Protein AF-A0A1N6Q880-F1 (afdb_monomer)

pLDDT: mean 70.4, std 21.59, range [32.0, 96.56]

Structure (mmCIF, N/CA/C/O backbone):
data_AF-A0A1N6Q880-F1
#
_entry.id   AF-A0A1N6Q880-F1
#
loop_
_atom_site.group_PDB
_atom_site.id
_atom_site.type_symbol
_atom_site.label_atom_id
_atom_site.label_alt_id
_atom_site.label_comp_id
_atom_site.label_asym_id
_atom_site.label_entity_id
_atom_site.label_seq_id
_atom_site.pdbx_PDB_ins_code
_atom_site.Cartn_x
_atom_site.Cartn_y
_atom_site.Cartn_z
_atom_site.occupancy
_atom_site.B_iso_or_equiv
_atom_site.auth_seq_id
_atom_site.auth_comp_id
_atom_site.auth_asym_id
_atom_site.auth_atom_id
_atom_site.pdbx_PDB_model_num
ATOM 1 N N . MET A 1 1 ? -20.342 -51.394 4.927 1.00 47.25 1 MET A N 1
ATOM 2 C CA . MET A 1 1 ? -18.877 -51.577 4.981 1.00 47.25 1 MET A CA 1
ATOM 3 C C . MET A 1 1 ? -18.297 -50.395 5.739 1.00 47.25 1 MET A C 1
ATOM 5 O O . MET A 1 1 ? -18.453 -49.271 5.289 1.00 47.25 1 MET A O 1
ATOM 9 N N . ARG A 1 2 ? -17.782 -50.639 6.947 1.00 45.75 2 ARG A N 1
ATOM 10 C CA . ARG A 1 2 ? -17.169 -49.647 7.839 1.00 45.75 2 ARG A CA 1
ATOM 11 C C . ARG A 1 2 ? -15.659 -49.849 7.777 1.00 45.75 2 ARG A C 1
ATOM 13 O O . ARG A 1 2 ? -15.227 -50.972 8.018 1.00 45.75 2 ARG A O 1
ATOM 20 N N . ILE A 1 3 ? -14.891 -48.803 7.486 1.00 55.84 3 ILE A N 1
ATOM 21 C CA . ILE A 1 3 ? -13.441 -48.782 7.711 1.00 55.84 3 ILE A CA 1
ATOM 22 C C . ILE A 1 3 ? -13.110 -47.422 8.329 1.00 55.84 3 ILE A C 1
ATOM 24 O O . ILE A 1 3 ? -13.222 -46.383 7.685 1.00 55.84 3 ILE A O 1
ATOM 28 N N . THR A 1 4 ? -12.811 -47.458 9.621 1.00 54.16 4 THR A N 1
ATOM 29 C CA . THR A 1 4 ? -12.281 -46.375 10.457 1.00 54.16 4 THR A CA 1
ATOM 30 C C . THR A 1 4 ? -10.733 -46.441 10.486 1.00 54.16 4 THR A C 1
ATOM 32 O O . THR A 1 4 ? -10.164 -47.384 9.935 1.00 54.16 4 THR A O 1
ATOM 35 N N . PRO A 1 5 ? -10.041 -45.428 11.049 1.00 58.41 5 PRO A N 1
ATOM 36 C CA . PRO A 1 5 ? -8.851 -44.804 10.465 1.00 58.41 5 PRO A CA 1
ATOM 37 C C . PRO A 1 5 ? -7.514 -45.324 11.008 1.00 58.41 5 PRO A C 1
ATOM 39 O O . PRO A 1 5 ? -7.432 -45.827 12.126 1.00 58.41 5 PRO A O 1
ATOM 42 N N . ILE A 1 6 ? -6.445 -45.090 10.240 1.00 62.16 6 ILE A N 1
ATOM 43 C CA . ILE A 1 6 ? -5.059 -45.203 10.705 1.00 62.16 6 ILE A CA 1
ATOM 44 C C . ILE A 1 6 ? -4.549 -43.803 11.046 1.00 62.16 6 ILE A C 1
ATOM 46 O O . ILE A 1 6 ? -4.439 -42.932 10.186 1.00 62.16 6 ILE A O 1
ATOM 50 N N . ALA A 1 7 ? -4.256 -43.621 12.328 1.00 49.97 7 ALA A N 1
ATOM 51 C CA . ALA A 1 7 ? -3.493 -42.521 12.885 1.00 49.97 7 ALA A CA 1
ATOM 52 C C . ALA A 1 7 ? -1.994 -42.858 12.840 1.00 49.97 7 ALA A C 1
ATOM 54 O O . ALA A 1 7 ? -1.616 -43.955 13.246 1.00 49.97 7 ALA A O 1
ATOM 55 N N . ILE A 1 8 ? -1.149 -41.907 12.427 1.00 59.16 8 ILE A N 1
ATOM 56 C CA . ILE A 1 8 ? 0.276 -41.858 12.795 1.00 59.16 8 ILE A CA 1
ATOM 57 C C . ILE A 1 8 ? 0.637 -40.392 13.105 1.00 59.16 8 ILE A C 1
ATOM 59 O O . ILE A 1 8 ? 0.524 -39.547 12.216 1.00 59.16 8 ILE A O 1
ATOM 63 N N . PRO A 1 9 ? 1.035 -40.076 14.352 1.00 51.38 9 PRO A N 1
ATOM 64 C CA . PRO A 1 9 ? 1.502 -38.759 14.774 1.00 51.38 9 PRO A CA 1
ATOM 65 C C . PRO A 1 9 ? 3.044 -38.661 14.812 1.00 51.38 9 PRO A C 1
ATOM 67 O O . PRO A 1 9 ? 3.743 -39.667 14.737 1.00 51.38 9 PRO A O 1
ATOM 70 N N . VAL A 1 10 ? 3.524 -37.438 15.079 1.00 48.28 10 VAL A N 1
ATOM 71 C CA . VAL A 1 10 ? 4.870 -37.042 15.559 1.00 48.28 10 VAL A CA 1
ATOM 72 C C . VAL A 1 10 ? 5.936 -36.746 14.491 1.00 48.28 10 VAL A C 1
ATOM 74 O O . VAL A 1 10 ? 6.696 -37.618 14.090 1.00 48.28 10 VAL A O 1
ATOM 77 N N . LEU A 1 11 ? 6.099 -35.453 14.176 1.00 49.50 11 LEU A N 1
ATOM 78 C CA . LEU A 1 11 ? 7.420 -34.806 14.182 1.00 49.50 11 LEU A CA 1
ATOM 79 C C . LEU A 1 11 ? 7.270 -33.299 14.458 1.00 49.50 11 LEU A C 1
ATOM 81 O O . LEU A 1 11 ? 7.295 -32.461 13.563 1.00 49.50 11 LEU A O 1
ATOM 85 N N . ALA A 1 12 ? 7.071 -32.969 15.735 1.00 49.28 12 ALA A N 1
ATOM 86 C CA . ALA A 1 12 ? 7.341 -31.643 16.269 1.00 49.28 12 ALA A CA 1
ATOM 87 C C . ALA A 1 12 ? 8.788 -31.638 16.764 1.00 49.28 12 ALA A C 1
ATOM 89 O O . ALA A 1 12 ? 9.126 -32.472 17.599 1.00 49.28 12 ALA A O 1
ATOM 90 N N . LEU A 1 13 ? 9.606 -30.736 16.222 1.00 53.59 13 LEU A N 1
ATOM 91 C CA . LEU A 1 13 ? 10.806 -30.116 16.798 1.00 53.59 13 LEU A CA 1
ATOM 92 C C . LEU A 1 13 ? 11.619 -29.577 15.624 1.00 53.59 13 LEU A C 1
ATOM 94 O O . LEU A 1 13 ? 12.198 -30.363 14.883 1.00 53.59 13 LEU A O 1
ATOM 98 N N . LEU A 1 14 ? 11.640 -28.254 15.457 1.00 48.69 14 LEU A N 1
ATOM 99 C CA . LEU A 1 14 ? 12.860 -27.456 15.315 1.00 48.69 14 LEU A CA 1
ATOM 100 C C . LEU A 1 14 ? 12.493 -25.981 15.067 1.00 48.69 14 LEU A C 1
ATOM 102 O O . LEU A 1 14 ? 11.726 -25.660 14.168 1.00 48.69 14 LEU A O 1
ATOM 106 N N . LEU A 1 15 ? 13.130 -25.121 15.869 1.00 52.84 15 LEU A N 1
ATOM 107 C CA . LEU A 1 15 ? 13.372 -23.685 15.655 1.00 52.84 15 LEU A CA 1
ATOM 108 C C . LEU A 1 15 ? 12.310 -22.701 16.173 1.00 52.84 15 LEU A C 1
ATOM 110 O O . LEU A 1 15 ? 11.792 -21.833 15.481 1.00 52.84 15 LEU A O 1
ATOM 114 N N . SER A 1 16 ? 12.143 -22.779 17.494 1.00 45.72 16 SER A N 1
ATOM 115 C CA . SER A 1 16 ? 12.064 -21.617 18.386 1.00 45.72 16 SER A CA 1
ATOM 116 C C . SER A 1 16 ? 13.164 -20.589 18.055 1.00 45.72 16 SER A C 1
ATOM 118 O O . SER A 1 16 ? 14.333 -20.808 18.375 1.00 45.72 16 SER A O 1
ATOM 120 N N . GLY A 1 17 ? 12.778 -19.457 17.468 1.00 42.03 17 GLY A N 1
ATOM 121 C CA . GLY A 1 17 ? 13.551 -18.217 17.435 1.00 42.03 17 GLY A CA 1
ATOM 122 C C . GLY A 1 17 ? 12.821 -17.136 18.228 1.00 42.03 17 GLY A C 1
ATOM 123 O O . GLY A 1 17 ? 12.108 -16.319 17.654 1.00 42.03 17 GLY A O 1
ATOM 124 N N . CYS A 1 18 ? 12.963 -17.161 19.554 1.00 48.41 18 CYS A N 1
ATOM 125 C CA . CYS A 1 18 ? 12.509 -16.101 20.450 1.00 48.41 18 CYS A CA 1
ATOM 126 C C . CYS A 1 18 ? 13.320 -14.823 20.198 1.00 48.41 18 CYS A C 1
ATOM 128 O O . CYS A 1 18 ? 14.505 -14.780 20.519 1.00 48.41 18 CYS A O 1
ATOM 130 N N . ASN A 1 19 ? 12.683 -13.767 19.694 1.00 50.72 19 ASN A N 1
ATOM 131 C CA . ASN A 1 19 ? 13.196 -12.405 19.830 1.00 50.72 19 ASN A CA 1
ATOM 132 C C . ASN A 1 19 ? 12.442 -11.725 20.978 1.00 50.72 19 ASN A C 1
ATOM 134 O O . ASN A 1 19 ? 11.327 -11.237 20.817 1.00 50.72 19 ASN A O 1
ATOM 138 N N . ALA A 1 20 ? 13.049 -11.753 22.164 1.00 43.78 20 ALA A N 1
ATOM 139 C CA . ALA A 1 20 ? 12.610 -11.002 23.328 1.00 43.78 20 ALA A CA 1
ATOM 140 C C . ALA A 1 20 ? 13.170 -9.574 23.239 1.00 43.78 20 ALA A C 1
ATOM 142 O O . ALA A 1 20 ? 14.225 -9.276 23.790 1.00 43.78 20 ALA A O 1
ATOM 143 N N . ALA A 1 21 ? 12.463 -8.682 22.546 1.00 40.66 21 ALA A N 1
ATOM 144 C CA . ALA A 1 21 ? 12.651 -7.241 22.697 1.00 40.66 21 ALA A CA 1
ATOM 145 C C . ALA A 1 21 ? 11.657 -6.733 23.752 1.00 40.66 21 ALA A C 1
ATOM 147 O O . ALA A 1 21 ? 10.615 -6.153 23.456 1.00 40.66 21 ALA A O 1
ATOM 148 N N . GLN A 1 22 ? 11.975 -7.034 25.010 1.00 41.22 22 GLN A N 1
ATOM 149 C CA . GLN A 1 22 ? 11.300 -6.525 26.196 1.00 41.22 22 GLN A CA 1
ATOM 150 C C . GLN A 1 22 ? 11.743 -5.069 26.423 1.00 41.22 22 GLN A C 1
ATOM 152 O O . GLN A 1 22 ? 12.739 -4.820 27.094 1.00 41.22 22 GLN A O 1
ATOM 157 N N . THR A 1 23 ? 11.017 -4.091 25.881 1.00 41.34 23 THR A N 1
ATOM 158 C CA . THR A 1 23 ? 11.152 -2.683 26.293 1.00 41.34 23 THR A CA 1
ATOM 159 C C . THR A 1 23 ? 9.851 -2.223 26.925 1.00 41.34 23 THR A C 1
ATOM 161 O O . THR A 1 23 ? 8.958 -1.697 26.265 1.00 41.34 23 THR A O 1
ATOM 164 N N . GLN A 1 24 ? 9.745 -2.459 28.228 1.00 38.78 24 GLN A N 1
ATOM 165 C CA . GLN A 1 24 ? 8.711 -1.896 29.080 1.00 38.78 24 GLN A CA 1
ATOM 166 C C . GLN A 1 24 ? 9.295 -0.643 29.750 1.00 38.78 24 GLN A C 1
ATOM 168 O O . GLN A 1 24 ? 10.241 -0.779 30.527 1.00 38.78 24 GLN A O 1
ATOM 173 N N . PRO A 1 25 ? 8.792 0.575 29.485 1.00 44.75 25 PRO A N 1
ATOM 174 C CA . PRO A 1 25 ? 9.098 1.709 30.339 1.00 44.75 25 PRO A CA 1
ATOM 175 C C . PRO A 1 25 ? 8.292 1.569 31.632 1.00 44.75 25 PRO A C 1
ATOM 177 O O . PRO A 1 25 ? 7.067 1.683 31.662 1.00 44.75 25 PRO A O 1
ATOM 180 N N . GLN A 1 26 ? 9.023 1.251 32.694 1.00 41.31 26 GLN A N 1
ATOM 181 C CA . GLN A 1 26 ? 8.563 1.191 34.069 1.00 41.31 26 GLN A CA 1
ATOM 182 C C . GLN A 1 26 ? 8.088 2.576 34.522 1.00 41.31 26 GLN A C 1
ATOM 184 O O . GLN A 1 26 ? 8.857 3.532 34.595 1.00 41.31 26 GLN A O 1
ATOM 189 N N . SER A 1 27 ? 6.800 2.659 34.834 1.00 46.31 27 SER A N 1
ATOM 190 C CA . SER A 1 27 ? 6.180 3.720 35.619 1.00 46.31 27 SER A CA 1
ATOM 191 C C . SER A 1 27 ? 6.827 3.800 37.005 1.00 46.31 27 SER A C 1
ATOM 193 O O . SER A 1 27 ? 6.869 2.804 37.729 1.00 46.31 27 SER A O 1
ATOM 195 N N . GLY A 1 28 ? 7.324 4.985 37.363 1.00 34.94 28 GLY A N 1
ATOM 196 C CA . GLY A 1 28 ? 7.913 5.285 38.665 1.00 34.94 28 GLY A CA 1
ATOM 197 C C . GLY A 1 28 ? 7.385 6.606 39.215 1.00 34.94 28 GLY A C 1
ATOM 198 O O . GLY A 1 28 ? 7.998 7.649 39.019 1.00 34.94 28 GLY A O 1
ATOM 199 N N . GLU A 1 29 ? 6.258 6.541 39.922 1.00 36.41 29 GLU A N 1
ATOM 200 C CA . GLU A 1 29 ? 5.878 7.507 40.953 1.00 36.41 29 GLU A CA 1
ATOM 201 C C . GLU A 1 29 ? 6.156 6.880 42.325 1.00 36.41 29 GLU A C 1
ATOM 203 O O . GLU A 1 29 ? 5.807 5.724 42.561 1.00 36.41 29 GLU A O 1
ATOM 208 N N . GLY A 1 30 ? 6.717 7.675 43.240 1.00 32.00 30 GLY A N 1
ATOM 209 C CA . GLY A 1 30 ? 6.490 7.496 44.676 1.00 32.00 30 GLY A CA 1
ATOM 210 C C . GLY A 1 30 ? 7.688 7.090 45.537 1.00 32.00 30 GLY A C 1
ATOM 211 O O . GLY A 1 30 ? 7.931 5.914 45.758 1.00 32.00 30 GLY A O 1
ATOM 212 N N . SER A 1 31 ? 8.303 8.114 46.140 1.00 36.09 31 SER A N 1
ATOM 213 C CA . SER A 1 31 ? 8.730 8.177 47.552 1.00 36.09 31 SER A CA 1
ATOM 214 C C . SER A 1 31 ? 9.708 7.135 48.115 1.00 36.09 31 SER A C 1
ATOM 216 O O . SER A 1 31 ? 9.324 6.024 48.456 1.00 36.09 31 SER A O 1
ATOM 218 N N . ALA A 1 32 ? 10.922 7.572 48.468 1.00 33.50 32 ALA A N 1
ATOM 219 C CA . ALA A 1 32 ? 11.236 8.112 49.805 1.00 33.50 32 ALA A CA 1
ATOM 220 C C . ALA A 1 32 ? 12.758 8.107 50.074 1.00 33.50 32 ALA A C 1
ATOM 222 O O . ALA A 1 32 ? 13.444 7.109 49.884 1.00 33.50 32 ALA A O 1
ATOM 223 N N . ASN A 1 33 ? 13.247 9.252 50.554 1.00 39.72 33 ASN A N 1
ATOM 224 C CA . ASN A 1 33 ? 14.566 9.507 51.160 1.00 39.72 33 ASN A CA 1
ATOM 225 C C . ASN A 1 33 ? 14.748 8.660 52.458 1.00 39.72 33 ASN A C 1
ATOM 227 O O . ASN A 1 33 ? 13.713 8.241 52.987 1.00 39.72 33 ASN A O 1
ATOM 231 N N . PRO A 1 34 ? 15.956 8.463 53.060 1.00 45.94 34 PRO A N 1
ATOM 232 C CA . PRO A 1 34 ? 16.803 9.578 53.538 1.00 45.94 34 PRO A CA 1
ATOM 233 C C . PRO A 1 34 ? 18.349 9.385 53.629 1.00 45.94 34 PRO A C 1
ATOM 235 O O . PRO A 1 34 ? 18.859 8.271 53.658 1.00 45.94 34 PRO A O 1
ATOM 238 N N . ALA A 1 35 ? 19.023 10.532 53.863 1.00 33.56 35 ALA A N 1
ATOM 239 C CA . ALA A 1 35 ? 20.334 10.769 54.524 1.00 33.56 35 ALA A CA 1
ATOM 240 C C . ALA A 1 35 ? 21.620 10.478 53.699 1.00 33.56 35 ALA A C 1
ATOM 242 O O . ALA A 1 35 ? 21.673 9.489 52.988 1.00 33.56 35 ALA A O 1
ATOM 243 N N . ALA A 1 36 ? 22.711 11.265 53.717 1.00 36.25 36 ALA A N 1
ATOM 244 C CA . ALA A 1 36 ? 23.244 12.251 54.669 1.00 36.25 36 ALA A CA 1
ATOM 245 C C . ALA A 1 36 ? 24.270 13.222 54.002 1.00 36.25 36 ALA A C 1
ATOM 247 O O . ALA A 1 36 ? 24.731 12.948 52.898 1.00 36.25 36 ALA A O 1
ATOM 248 N N . ASP A 1 37 ? 24.652 14.274 54.753 1.00 33.84 37 ASP A N 1
ATOM 249 C CA . ASP A 1 37 ? 25.805 15.206 54.605 1.00 33.84 37 ASP A CA 1
ATOM 250 C C . ASP A 1 37 ? 25.765 16.283 53.492 1.00 33.84 37 ASP A C 1
ATOM 252 O O . ASP A 1 37 ? 25.414 16.006 52.357 1.00 33.84 37 ASP A O 1
ATOM 256 N N . ALA A 1 38 ? 26.140 17.559 53.681 1.00 35.28 38 ALA A N 1
ATOM 257 C CA . ALA A 1 38 ? 26.566 18.358 54.835 1.00 35.28 38 ALA A CA 1
ATOM 258 C C . ALA A 1 38 ? 26.504 19.874 54.480 1.00 35.28 38 ALA A C 1
ATOM 260 O O . ALA A 1 38 ? 26.542 20.252 53.313 1.00 35.28 38 ALA A O 1
ATOM 261 N N . GLN A 1 39 ? 26.516 20.723 55.521 1.00 37.03 39 GLN A N 1
ATOM 262 C CA . GLN A 1 39 ? 27.059 22.101 55.562 1.00 37.03 39 GLN A CA 1
ATOM 263 C C . GLN A 1 39 ? 26.322 23.282 54.881 1.00 37.03 39 GLN A C 1
ATOM 265 O O . GLN A 1 39 ? 26.613 23.663 53.754 1.00 37.03 39 GLN A O 1
ATOM 270 N N . SER A 1 40 ? 25.556 24.048 55.676 1.00 37.34 40 SER A N 1
ATOM 271 C CA . SER A 1 40 ? 25.994 25.336 56.286 1.00 37.34 40 SER A CA 1
ATOM 272 C C . SER A 1 40 ? 24.817 26.286 56.593 1.00 37.34 40 SER A C 1
ATOM 274 O O . SER A 1 40 ? 24.016 26.634 55.735 1.00 37.34 40 SER A O 1
ATOM 276 N N . ARG A 1 41 ? 24.753 26.698 57.865 1.00 42.25 41 ARG A N 1
ATOM 277 C CA . ARG A 1 41 ? 23.915 27.734 58.522 1.00 42.25 41 ARG A CA 1
ATOM 278 C C . ARG A 1 41 ? 24.435 29.166 58.193 1.00 42.25 41 ARG A C 1
ATOM 280 O O . ARG A 1 41 ? 25.511 29.212 57.599 1.00 42.25 41 ARG A O 1
ATOM 287 N N . PRO A 1 42 ? 23.838 30.311 58.647 1.00 54.44 42 PRO A N 1
ATOM 288 C CA . PRO A 1 42 ? 22.892 30.471 59.776 1.00 54.44 42 PRO A CA 1
ATOM 289 C C . PRO A 1 42 ? 21.722 31.495 59.649 1.00 54.44 42 PRO A C 1
ATOM 291 O O . PRO A 1 42 ? 21.753 32.399 58.828 1.00 54.44 42 PRO A O 1
ATOM 294 N N . SER A 1 43 ? 20.797 31.372 60.624 1.00 41.50 43 SER A N 1
ATOM 295 C CA . SER A 1 43 ? 19.985 32.404 61.330 1.00 41.50 43 SER A CA 1
ATOM 296 C C . SER A 1 43 ? 18.957 33.228 60.527 1.00 41.50 43 SER A C 1
ATOM 298 O O . SER A 1 43 ? 19.244 33.683 59.437 1.00 41.50 43 SER A O 1
ATOM 300 N N . SER A 1 44 ? 17.733 33.490 60.998 1.00 42.34 44 SER A N 1
ATOM 301 C CA . SER A 1 44 ? 17.316 33.885 62.354 1.00 42.34 44 SER A CA 1
ATOM 302 C C . SER A 1 44 ? 15.851 33.531 62.671 1.00 42.34 44 SER A C 1
ATOM 304 O O . SER A 1 44 ? 15.015 33.342 61.794 1.00 42.34 44 SER A O 1
ATOM 306 N N . SER A 1 45 ? 15.597 33.434 63.972 1.00 41.94 45 SER A N 1
ATOM 307 C CA . SER A 1 45 ? 14.382 33.054 64.693 1.00 41.94 45 SER A CA 1
ATOM 308 C C . SER A 1 45 ? 13.305 34.147 64.704 1.00 41.94 45 SER A C 1
ATOM 310 O O . SER A 1 45 ? 13.664 35.296 64.922 1.00 41.94 45 SER A O 1
ATOM 312 N N . GLU A 1 46 ? 12.016 33.783 64.652 1.00 36.53 46 GLU A N 1
ATOM 313 C CA . GLU A 1 46 ? 10.995 34.388 65.528 1.00 36.53 46 GLU A CA 1
ATOM 314 C C . GLU A 1 46 ? 9.765 33.465 65.720 1.00 36.53 46 GLU A C 1
ATOM 316 O O . GLU A 1 46 ? 9.184 32.931 64.779 1.00 36.53 46 GLU A O 1
ATOM 321 N N . SER A 1 47 ? 9.463 33.253 66.997 1.00 40.53 47 SER A N 1
ATOM 322 C CA . SER A 1 47 ? 8.335 32.620 67.712 1.00 40.53 47 SER A CA 1
ATOM 323 C C . SER A 1 47 ? 6.998 33.384 67.513 1.00 40.53 47 SER A C 1
ATOM 325 O O . SER A 1 47 ? 7.055 34.553 67.163 1.00 40.53 47 SER A O 1
ATOM 327 N N . SER A 1 48 ? 5.752 32.944 67.762 1.00 44.53 48 SER A N 1
ATOM 328 C CA . SER A 1 48 ? 5.077 31.762 68.349 1.00 44.53 48 SER A CA 1
ATOM 329 C C . SER A 1 48 ? 3.577 31.769 67.868 1.00 44.53 48 SER A C 1
ATOM 331 O O . SER A 1 48 ? 3.366 32.124 66.714 1.00 44.53 48 SER A O 1
ATOM 333 N N . PRO A 1 49 ? 2.525 31.365 68.629 1.00 52.28 49 PRO A N 1
ATOM 334 C CA . PRO A 1 49 ? 1.654 30.218 68.324 1.00 52.28 49 PRO A CA 1
ATOM 335 C C . PRO A 1 49 ? 0.153 30.591 68.140 1.00 52.28 49 PRO A C 1
ATOM 337 O O . PRO A 1 49 ? -0.189 31.765 68.139 1.00 52.28 49 PRO A O 1
ATOM 340 N N . GLU A 1 50 ? -0.725 29.576 68.042 1.00 35.88 50 GLU A N 1
ATOM 341 C CA . GLU A 1 50 ? -2.112 29.515 68.588 1.00 35.88 50 GLU A CA 1
ATOM 342 C C . GLU A 1 50 ? -3.200 28.968 67.626 1.00 35.88 50 GLU A C 1
ATOM 344 O O . GLU A 1 50 ? -3.718 29.637 66.742 1.00 35.88 50 GLU A O 1
ATOM 349 N N . SER A 1 51 ? -3.501 27.680 67.830 1.00 38.91 51 SER A N 1
ATOM 350 C CA . SER A 1 51 ? -4.809 27.027 68.020 1.00 38.91 51 SER A CA 1
ATOM 351 C C . SER A 1 51 ? -6.113 27.494 67.325 1.00 38.91 51 SER A C 1
ATOM 353 O O . SER A 1 51 ? -6.683 28.528 67.648 1.00 38.91 51 SER A O 1
ATOM 355 N N . SER A 1 52 ? -6.715 26.506 66.635 1.00 42.88 52 SER A N 1
ATOM 356 C CA . SER A 1 52 ? -8.135 26.073 66.686 1.00 42.88 52 SER A CA 1
ATOM 357 C C . SER A 1 52 ? -9.152 26.516 65.607 1.00 42.88 52 SER A C 1
ATOM 359 O O . SER A 1 52 ? -9.333 27.691 65.329 1.00 42.88 52 SER A O 1
ATOM 361 N N . GLN A 1 53 ? -9.953 25.507 65.202 1.00 39.72 53 GLN A N 1
ATOM 362 C CA . GLN A 1 53 ? -11.340 25.509 64.668 1.00 39.72 53 GLN A CA 1
ATOM 363 C C . GLN A 1 53 ? -11.570 25.325 63.145 1.00 39.72 53 GLN A C 1
ATOM 365 O O . GLN A 1 53 ? -11.487 26.265 62.373 1.00 39.72 53 GLN A O 1
ATOM 370 N N . ASN A 1 54 ? -11.880 24.066 62.770 1.00 42.75 54 ASN A N 1
ATOM 371 C CA . ASN A 1 54 ? -13.041 23.497 62.025 1.00 42.75 54 ASN A CA 1
ATOM 372 C C . ASN A 1 54 ? -13.812 24.308 60.924 1.00 42.75 54 ASN A C 1
ATOM 374 O O . ASN A 1 54 ? -13.655 25.514 60.807 1.00 42.75 54 ASN A O 1
ATOM 378 N N . PRO A 1 55 ? -14.653 23.679 60.060 1.00 61.19 55 PRO A N 1
ATOM 379 C CA . PRO A 1 55 ? -14.563 23.813 58.606 1.00 61.19 55 PRO A CA 1
ATOM 380 C C . PRO A 1 55 ? -15.765 24.542 57.970 1.00 61.19 55 PRO A C 1
ATOM 382 O O . PRO A 1 55 ? -16.873 24.546 58.501 1.00 61.19 55 PRO A O 1
ATOM 385 N N . ALA A 1 56 ? -15.591 25.072 56.757 1.00 38.44 56 ALA A N 1
ATOM 386 C CA . ALA A 1 56 ? -16.711 25.403 55.873 1.00 38.44 56 ALA A CA 1
ATOM 387 C C . ALA A 1 56 ? -16.314 25.246 54.389 1.00 38.44 56 ALA A C 1
ATOM 389 O O . ALA A 1 56 ? -15.201 25.621 54.016 1.00 38.44 56 ALA A O 1
ATOM 390 N N . PRO A 1 57 ? -17.198 24.702 53.528 1.00 59.94 57 PRO A N 1
ATOM 391 C CA . PRO A 1 57 ? -16.927 24.486 52.114 1.00 59.94 57 PRO A CA 1
ATOM 392 C C . PRO A 1 57 ? -17.351 25.713 51.301 1.00 59.94 57 PRO A C 1
ATOM 394 O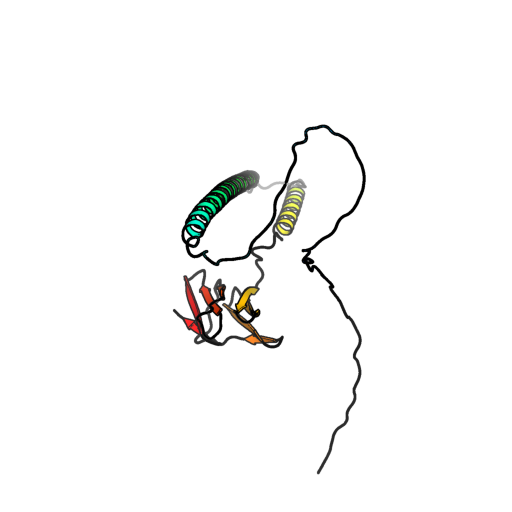 O . PRO A 1 57 ? -18.511 26.117 51.323 1.00 59.94 57 PRO A O 1
ATOM 397 N N . SER A 1 58 ? -16.431 26.313 50.551 1.00 48.25 58 SER A N 1
ATOM 398 C CA . SER A 1 58 ? -16.747 27.338 49.546 1.00 48.25 58 SER A CA 1
ATOM 399 C C . SER A 1 58 ? -15.624 27.405 48.516 1.00 48.25 58 SER A C 1
ATOM 401 O O . SER A 1 58 ? -14.651 28.128 48.683 1.00 48.25 58 SER A O 1
ATOM 403 N N . GLY A 1 59 ? -15.749 26.617 47.449 1.00 43.12 59 GLY A N 1
ATOM 404 C CA . GLY A 1 59 ? -14.774 26.563 46.359 1.00 43.12 59 GLY A CA 1
ATOM 405 C C . GLY A 1 59 ? -15.460 26.362 45.017 1.00 43.12 59 GLY A C 1
ATOM 406 O O . GLY A 1 59 ? -15.254 25.356 44.353 1.00 43.12 59 GLY A O 1
ATOM 407 N N . ARG A 1 60 ? -16.334 27.294 44.632 1.00 50.38 60 ARG A N 1
ATOM 408 C CA . ARG A 1 60 ? -17.006 27.299 43.328 1.00 50.38 60 ARG A CA 1
ATOM 409 C C . ARG A 1 60 ? -16.733 28.642 42.662 1.00 50.38 60 ARG A C 1
ATOM 411 O O . ARG A 1 60 ? -17.621 29.472 42.654 1.00 50.38 60 ARG A O 1
ATOM 418 N N . ASN A 1 61 ? -15.488 28.874 42.223 1.00 49.72 61 ASN A N 1
ATOM 419 C CA . ASN A 1 61 ? -15.093 30.049 41.421 1.00 49.72 61 ASN A CA 1
ATOM 420 C C . ASN A 1 61 ? -13.730 29.916 40.686 1.00 49.72 61 ASN A C 1
ATOM 422 O O . ASN A 1 61 ? -13.151 30.929 40.321 1.00 49.72 61 ASN A O 1
ATOM 426 N N . ASN A 1 62 ? -13.218 28.703 40.411 1.00 50.97 62 ASN A N 1
ATOM 427 C CA . ASN A 1 62 ? -11.904 28.527 39.748 1.00 50.97 62 ASN A CA 1
ATOM 428 C C . ASN A 1 62 ? -11.934 27.916 38.332 1.00 50.97 62 ASN A C 1
ATOM 430 O O . ASN A 1 62 ? -10.879 27.736 37.740 1.00 50.97 62 ASN A O 1
ATOM 434 N N . ALA A 1 63 ? -13.099 27.660 37.727 1.00 53.56 63 ALA A N 1
ATOM 435 C CA . ALA A 1 63 ? -13.151 27.028 36.398 1.00 53.56 63 ALA A CA 1
ATOM 436 C C . ALA A 1 63 ? -12.766 27.962 35.224 1.00 53.56 63 ALA A C 1
ATOM 438 O O . ALA A 1 63 ? -12.463 27.484 34.136 1.00 53.56 63 ALA A O 1
ATOM 439 N N . ASN A 1 64 ? -12.760 29.288 35.423 1.00 52.75 64 ASN A N 1
ATOM 440 C CA . ASN A 1 64 ? -12.471 30.255 34.349 1.00 52.75 64 ASN A CA 1
ATOM 441 C C . ASN A 1 64 ? -10.990 30.675 34.269 1.00 52.75 64 ASN A C 1
ATOM 443 O O . ASN A 1 64 ? -10.538 31.117 33.217 1.00 52.75 64 ASN A O 1
ATOM 447 N N . ALA A 1 65 ? -10.224 30.524 35.355 1.00 53.56 65 ALA A N 1
ATOM 448 C CA . ALA A 1 65 ? -8.790 30.831 35.367 1.00 53.56 65 ALA A CA 1
ATOM 449 C C . ALA A 1 65 ? -7.944 29.692 34.760 1.00 53.56 65 ALA A C 1
ATOM 451 O O . ALA A 1 65 ? -6.923 29.954 34.128 1.00 53.56 65 ALA A O 1
ATOM 452 N N . GLU A 1 66 ? -8.403 28.440 34.877 1.00 53.78 66 GLU A N 1
ATOM 453 C CA . GLU A 1 66 ? -7.753 27.261 34.281 1.00 53.78 66 GLU A CA 1
ATOM 454 C C . GLU A 1 66 ? -7.815 27.261 32.743 1.00 53.78 66 GLU A C 1
ATOM 456 O O . GLU A 1 66 ? -6.835 26.924 32.080 1.00 53.78 66 GLU A O 1
ATOM 461 N N . MET A 1 67 ? -8.927 27.716 32.151 1.00 55.50 67 MET A N 1
ATOM 462 C CA . MET A 1 67 ? -9.086 27.777 30.691 1.00 55.50 67 MET A CA 1
ATOM 463 C C . MET A 1 67 ? -8.214 28.869 30.047 1.00 55.50 67 MET A C 1
ATOM 465 O O . MET A 1 67 ? -7.676 28.660 28.961 1.00 55.50 67 MET A O 1
ATOM 469 N N . ALA A 1 68 ? -8.009 30.004 30.723 1.00 59.47 68 ALA A N 1
ATOM 470 C CA . ALA A 1 68 ? -7.109 31.054 30.242 1.00 59.47 68 ALA A CA 1
ATOM 471 C C . ALA A 1 68 ? -5.632 30.605 30.273 1.00 59.47 68 ALA A C 1
ATOM 473 O O . ALA A 1 68 ? -4.892 30.868 29.328 1.00 59.47 68 ALA A O 1
ATOM 474 N N . GLY A 1 69 ? -5.220 29.848 31.300 1.00 60.91 69 GLY A N 1
ATOM 475 C CA . GLY A 1 69 ? -3.886 29.235 31.359 1.00 60.91 69 GLY A CA 1
ATOM 476 C C . GLY A 1 69 ? -3.666 28.142 30.303 1.00 60.91 69 GLY A C 1
ATOM 477 O O . GLY A 1 69 ? -2.582 28.059 29.723 1.00 60.91 69 GLY A O 1
ATOM 478 N N . ALA A 1 70 ? -4.699 27.349 29.990 1.00 63.09 70 ALA A N 1
ATOM 479 C CA . ALA A 1 70 ? -4.657 26.316 28.948 1.00 63.09 70 ALA A CA 1
ATOM 480 C C . ALA A 1 70 ? -4.507 26.895 27.524 1.00 63.09 70 ALA A C 1
ATOM 482 O O . ALA A 1 70 ? -3.829 26.317 26.677 1.00 63.09 70 ALA A O 1
ATOM 483 N N . ILE A 1 71 ? -5.098 28.064 27.255 1.00 66.06 71 ILE A N 1
ATOM 484 C CA . ILE A 1 71 ? -4.951 28.764 25.966 1.00 66.06 71 ILE A CA 1
ATOM 485 C C . ILE A 1 71 ? -3.556 29.399 25.842 1.00 66.06 71 ILE A C 1
ATOM 487 O O . ILE A 1 71 ? -2.948 29.330 24.773 1.00 66.06 71 ILE A O 1
ATOM 491 N N . GLN A 1 72 ? -3.012 29.952 26.932 1.00 69.25 72 GLN A N 1
ATOM 492 C CA . GLN A 1 72 ? -1.660 30.521 26.951 1.00 69.25 72 GLN A CA 1
ATOM 493 C C . GLN A 1 72 ? -0.584 29.441 26.727 1.00 69.25 72 GLN A C 1
ATOM 495 O O . GLN A 1 72 ? 0.298 29.598 25.887 1.00 69.25 72 GLN A O 1
ATOM 500 N N . THR A 1 73 ? -0.715 28.300 27.409 1.00 70.81 73 THR A N 1
ATOM 501 C CA . THR A 1 73 ? 0.170 27.132 27.233 1.00 70.81 73 THR A CA 1
ATOM 502 C C . THR A 1 73 ? 0.030 26.484 25.853 1.00 70.81 73 THR A C 1
ATOM 504 O O . THR A 1 73 ? 1.025 26.042 25.278 1.00 70.81 73 THR A O 1
ATOM 507 N N . GLY A 1 74 ? -1.172 26.491 25.268 1.00 66.06 74 GLY A N 1
ATOM 508 C CA . GLY A 1 74 ? -1.393 26.079 23.880 1.00 66.06 74 GLY A CA 1
ATOM 509 C C . GLY A 1 74 ? -0.696 26.985 22.857 1.00 66.06 74 GLY A C 1
ATOM 510 O O . GLY A 1 74 ? -0.169 26.489 21.861 1.00 66.06 74 GLY A O 1
ATOM 511 N N . PHE A 1 75 ? -0.633 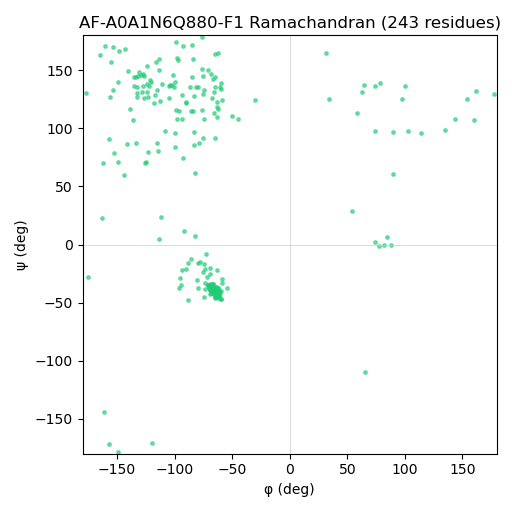28.297 23.104 1.00 72.19 75 PHE A N 1
ATOM 512 C CA . PHE A 1 75 ? 0.074 29.246 22.238 1.00 72.19 75 PHE A CA 1
ATOM 513 C C . PHE A 1 75 ? 1.596 29.057 22.292 1.00 72.19 75 PHE A C 1
ATOM 515 O O . PHE A 1 75 ? 2.240 29.009 21.243 1.00 72.19 75 PHE A O 1
ATOM 522 N N . ASP A 1 76 ? 2.163 28.847 23.482 1.00 73.06 76 ASP A N 1
ATOM 523 C CA . ASP A 1 76 ? 3.591 28.539 23.634 1.00 73.06 76 ASP A CA 1
ATOM 524 C C . ASP A 1 76 ? 3.958 27.200 22.970 1.00 73.06 76 ASP A C 1
ATOM 526 O O . ASP A 1 76 ? 4.997 27.079 22.315 1.00 73.06 76 ASP A O 1
ATOM 530 N N . GLN A 1 77 ? 3.066 26.204 23.038 1.00 72.25 77 GLN A N 1
ATOM 531 C CA . GLN A 1 77 ? 3.260 24.916 22.369 1.00 72.25 77 GLN A CA 1
ATOM 532 C C . GLN A 1 77 ? 3.158 25.021 20.838 1.00 72.25 77 GLN A C 1
ATOM 534 O O . GLN A 1 77 ? 3.906 24.352 20.119 1.00 72.25 77 GLN A O 1
ATOM 539 N N . LEU A 1 78 ? 2.263 25.865 20.318 1.00 69.88 78 LEU A N 1
ATOM 540 C CA . LEU A 1 78 ? 2.170 26.154 18.885 1.00 69.88 78 LEU A CA 1
ATOM 541 C C . LEU A 1 78 ? 3.381 26.947 18.386 1.00 69.88 78 LEU A C 1
ATOM 543 O O . LEU A 1 78 ? 3.902 26.635 17.318 1.00 69.88 78 LEU A O 1
ATOM 547 N N . SER A 1 79 ? 3.871 27.901 19.176 1.00 69.50 79 SER A N 1
ATOM 548 C CA . SER A 1 79 ? 5.091 28.660 18.888 1.00 69.50 79 SER A CA 1
ATOM 549 C C . SER A 1 79 ? 6.310 27.734 18.782 1.00 69.50 79 SER A C 1
ATOM 551 O O . SER A 1 79 ? 7.020 27.756 17.776 1.00 69.50 79 SER A O 1
ATOM 553 N N . GLY A 1 80 ? 6.477 26.806 19.735 1.00 72.50 80 GLY A N 1
ATOM 554 C CA . GLY A 1 80 ? 7.549 25.803 19.693 1.00 72.50 80 GLY A CA 1
ATOM 555 C C . GLY A 1 80 ? 7.463 24.852 18.490 1.00 72.50 80 GLY A C 1
ATOM 556 O O . GLY A 1 80 ? 8.482 24.518 17.883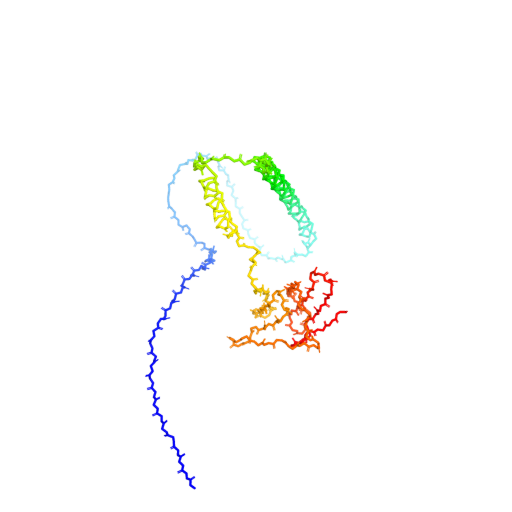 1.00 72.50 80 GLY A O 1
ATOM 557 N N . ARG A 1 81 ? 6.250 24.453 18.081 1.00 78.00 81 ARG A N 1
ATOM 558 C CA . ARG A 1 81 ? 6.041 23.642 16.866 1.00 78.00 81 ARG A CA 1
ATOM 559 C C . ARG A 1 81 ? 6.331 24.420 15.585 1.00 78.00 81 ARG A C 1
ATOM 561 O O . ARG A 1 81 ? 6.817 23.833 14.623 1.00 78.00 81 ARG A O 1
ATOM 568 N N . LEU A 1 82 ? 6.056 25.721 15.562 1.00 73.75 82 LEU A N 1
ATOM 569 C CA . LEU A 1 82 ? 6.294 26.566 14.396 1.00 73.75 82 LEU A CA 1
ATOM 570 C C . LEU A 1 82 ? 7.796 26.778 14.162 1.00 73.75 82 LEU A C 1
ATOM 572 O O . LEU A 1 82 ? 8.242 26.705 13.020 1.00 73.75 82 LEU A O 1
ATOM 576 N N . THR A 1 83 ? 8.590 26.917 15.227 1.00 82.81 83 THR A N 1
ATOM 577 C CA . THR A 1 83 ? 10.060 26.913 15.133 1.00 82.81 83 THR A CA 1
ATOM 578 C C . THR A 1 83 ? 10.599 25.569 14.637 1.00 82.81 83 THR A C 1
ATOM 580 O O . THR A 1 83 ? 11.475 25.542 13.778 1.00 82.81 83 THR A O 1
ATOM 583 N N . LEU A 1 84 ? 10.039 24.448 15.101 1.00 83.62 84 LEU A N 1
ATOM 584 C CA . LEU A 1 84 ? 10.454 23.118 14.641 1.00 83.62 84 LEU A CA 1
ATOM 585 C C . LEU A 1 84 ? 10.125 22.892 13.157 1.00 83.62 84 LEU A C 1
ATOM 587 O O . LEU A 1 84 ? 10.944 22.354 12.417 1.00 83.62 84 LEU A O 1
ATOM 591 N N . LEU A 1 85 ? 8.964 23.361 12.693 1.00 80.88 85 LEU A N 1
ATOM 592 C CA . LEU A 1 85 ? 8.620 23.326 11.271 1.00 80.88 85 LEU A CA 1
ATOM 593 C C . LEU A 1 85 ? 9.528 24.231 10.432 1.00 80.88 85 LEU A C 1
ATOM 595 O O . LEU A 1 85 ? 9.904 23.853 9.325 1.00 80.88 85 LEU A O 1
ATOM 599 N N . GLN A 1 86 ? 9.907 25.405 10.942 1.00 80.31 86 GLN A N 1
ATOM 600 C CA . GLN A 1 86 ? 10.868 26.277 10.263 1.00 80.31 86 GLN A CA 1
ATOM 601 C C . GLN A 1 86 ? 12.234 25.598 10.110 1.00 80.31 86 GLN A C 1
ATOM 603 O O . GLN A 1 86 ? 12.811 25.645 9.022 1.00 80.31 86 GLN A O 1
ATOM 608 N N . GLU A 1 87 ? 12.702 24.899 11.145 1.00 86.38 87 GLU A N 1
ATOM 609 C CA . GLU A 1 87 ? 13.939 24.115 11.088 1.00 86.38 87 GLU A CA 1
ATOM 610 C C . GLU A 1 87 ? 13.829 22.959 10.082 1.00 86.38 87 GLU A C 1
ATOM 612 O O . GLU A 1 87 ? 14.695 22.775 9.227 1.00 86.38 87 GLU A O 1
ATOM 617 N N . GLN A 1 88 ? 12.709 22.234 10.087 1.00 79.31 88 GLN A N 1
ATOM 618 C CA . GLN A 1 88 ? 12.477 21.137 9.147 1.00 79.31 88 GLN A CA 1
ATOM 619 C C . GLN A 1 88 ? 12.444 21.620 7.686 1.00 79.31 88 GLN A C 1
ATOM 621 O O . GLN A 1 88 ? 12.968 20.955 6.791 1.00 79.31 88 GLN A O 1
ATOM 626 N N . VAL A 1 89 ? 11.873 22.797 7.418 1.00 87.06 89 VAL A N 1
ATOM 627 C CA . VAL A 1 89 ? 11.867 23.391 6.071 1.00 87.06 89 VAL A CA 1
ATOM 628 C C . VAL A 1 89 ? 13.274 23.803 5.639 1.00 87.06 89 VAL A C 1
ATOM 630 O O . VAL A 1 89 ? 13.631 23.601 4.473 1.00 87.06 89 VAL A O 1
ATOM 633 N N . LEU A 1 90 ? 14.088 24.349 6.548 1.00 81.75 90 LEU A N 1
ATOM 634 C CA . LEU A 1 90 ? 15.494 24.646 6.263 1.00 81.75 90 LEU A CA 1
ATOM 635 C C . LEU A 1 90 ? 16.271 23.368 5.934 1.00 81.75 90 LEU A C 1
ATOM 637 O O . LEU A 1 90 ? 16.987 23.336 4.931 1.00 81.75 90 LEU A O 1
ATOM 641 N N . GLN A 1 91 ? 16.047 22.294 6.691 1.00 87.75 91 GLN A N 1
ATOM 642 C CA . GLN A 1 91 ? 16.666 20.995 6.442 1.00 87.75 91 GLN A CA 1
ATOM 643 C C . GLN A 1 91 ? 16.276 20.421 5.069 1.00 87.75 91 GLN A C 1
ATOM 645 O O . GLN A 1 91 ? 17.141 19.978 4.311 1.00 87.75 91 GLN A O 1
ATOM 650 N N . ILE A 1 92 ? 14.995 20.496 4.690 1.00 85.94 92 ILE A N 1
ATOM 651 C CA . ILE A 1 92 ? 14.516 20.035 3.375 1.00 85.94 92 ILE A CA 1
ATOM 652 C C . ILE A 1 92 ? 15.112 20.875 2.241 1.00 85.94 92 ILE A C 1
ATOM 654 O O . ILE A 1 92 ? 15.485 20.328 1.200 1.00 85.94 92 ILE A O 1
ATOM 658 N N . ARG A 1 93 ? 15.218 22.198 2.414 1.00 85.38 93 ARG A N 1
ATOM 659 C CA . ARG A 1 93 ? 15.837 23.078 1.411 1.00 85.38 93 ARG A CA 1
ATOM 660 C C . ARG A 1 93 ? 17.318 22.770 1.230 1.00 85.38 93 ARG A C 1
ATOM 662 O O . ARG A 1 93 ? 17.759 22.664 0.089 1.00 85.38 93 ARG A O 1
ATOM 669 N N . SER A 1 94 ? 18.048 22.578 2.327 1.00 90.00 94 SER A N 1
ATOM 670 C CA . SER A 1 94 ? 19.458 22.181 2.297 1.00 90.00 94 SER A CA 1
ATOM 671 C C . SER A 1 94 ? 19.641 20.837 1.583 1.00 90.00 94 SER A C 1
ATOM 673 O O . SER A 1 94 ? 20.448 20.739 0.660 1.00 90.00 94 SER A O 1
ATOM 675 N N . SER A 1 95 ? 18.813 19.840 1.909 1.00 82.94 95 SER A N 1
ATOM 676 C CA . SER A 1 95 ? 18.838 18.527 1.252 1.00 82.94 95 SER A CA 1
ATOM 677 C C . SER A 1 95 ? 18.525 18.611 -0.249 1.00 82.94 95 SER A C 1
ATOM 679 O O . SER A 1 95 ? 19.222 18.008 -1.063 1.00 82.94 95 SER A O 1
ATOM 681 N N . ASN A 1 96 ? 17.538 19.422 -0.649 1.00 85.06 96 ASN A N 1
ATOM 682 C CA . ASN A 1 96 ? 17.220 19.643 -2.063 1.00 85.06 96 ASN A CA 1
ATOM 683 C C . ASN A 1 96 ? 18.351 20.345 -2.819 1.00 85.06 96 ASN A C 1
ATOM 685 O O . ASN A 1 96 ? 18.602 20.033 -3.983 1.00 85.06 96 ASN A O 1
ATOM 689 N N . GLN A 1 97 ? 19.023 21.303 -2.181 1.00 90.69 97 GLN A N 1
ATOM 690 C CA . GLN A 1 97 ? 20.169 21.974 -2.779 1.00 90.69 97 GLN A CA 1
ATOM 691 C C . GLN A 1 97 ? 21.322 20.987 -2.991 1.00 90.69 97 GLN A C 1
ATOM 693 O O . GLN A 1 97 ? 21.841 20.894 -4.101 1.00 90.69 97 GLN A O 1
ATOM 698 N N . GLN A 1 98 ? 21.633 20.170 -1.983 1.00 91.50 98 GLN A N 1
ATOM 699 C CA . GLN A 1 98 ? 22.661 19.136 -2.077 1.00 91.50 98 GLN A CA 1
ATOM 700 C C . GLN A 1 98 ? 22.345 18.103 -3.170 1.00 91.50 98 GLN A C 1
ATOM 702 O O . GLN A 1 98 ? 23.224 17.719 -3.940 1.00 91.50 98 GLN A O 1
ATOM 707 N N . LEU A 1 99 ? 21.083 17.682 -3.293 1.00 90.31 99 LEU A N 1
ATOM 708 C CA . LEU A 1 99 ? 20.657 16.755 -4.342 1.00 90.31 99 LEU A CA 1
ATOM 709 C C . LEU A 1 99 ? 20.808 17.367 -5.743 1.00 90.31 99 LEU A C 1
ATOM 711 O O . LEU A 1 99 ? 21.201 16.680 -6.687 1.00 90.31 99 LEU A O 1
ATOM 715 N N . ARG A 1 100 ? 20.514 18.663 -5.901 1.00 90.06 100 ARG A N 1
ATOM 716 C CA . ARG A 1 100 ? 20.719 19.370 -7.174 1.00 90.06 100 ARG A CA 1
ATOM 717 C C . ARG A 1 100 ? 22.195 19.486 -7.526 1.00 90.06 100 ARG A C 1
ATOM 719 O O . ARG A 1 100 ? 22.541 19.265 -8.681 1.00 90.06 100 ARG A O 1
ATOM 726 N N . GLU A 1 101 ? 23.052 19.771 -6.552 1.00 90.12 101 GLU A N 1
ATOM 727 C CA . GLU A 1 101 ? 24.506 19.806 -6.743 1.00 90.12 101 GLU A CA 1
ATOM 728 C C . GLU A 1 101 ? 25.046 18.430 -7.160 1.00 90.12 101 GLU A C 1
ATOM 730 O O . GLU A 1 101 ? 25.842 18.337 -8.095 1.00 90.12 101 GLU A O 1
ATOM 735 N N . GLN A 1 102 ? 24.549 17.345 -6.555 1.00 88.25 102 GLN A N 1
ATOM 736 C CA . GLN A 1 102 ? 24.893 15.982 -6.974 1.00 88.25 102 GLN A CA 1
ATOM 737 C C . GLN A 1 102 ? 24.438 15.686 -8.407 1.00 88.25 102 GLN A C 1
ATOM 739 O O . GLN A 1 102 ? 25.226 15.178 -9.201 1.00 88.25 102 GLN A O 1
ATOM 744 N N . ASN A 1 103 ? 23.205 16.047 -8.772 1.00 86.25 103 ASN A N 1
ATOM 745 C CA . ASN A 1 103 ? 22.713 15.865 -10.139 1.00 86.25 103 ASN A CA 1
ATOM 746 C C . ASN A 1 103 ? 23.529 16.675 -11.157 1.00 86.25 103 ASN A C 1
ATOM 748 O O . ASN A 1 103 ? 23.883 16.152 -12.209 1.00 86.25 103 ASN A O 1
ATOM 752 N N . GLN A 1 104 ? 23.890 17.923 -10.843 1.00 90.56 104 GLN A N 1
ATOM 753 C CA . GLN A 1 104 ? 24.747 18.740 -11.710 1.00 90.56 104 GLN A CA 1
ATOM 754 C C . GLN A 1 104 ? 26.151 18.147 -11.853 1.00 90.56 104 GLN A C 1
ATOM 756 O O . GLN A 1 104 ? 26.702 18.130 -12.953 1.00 90.56 104 GLN A O 1
ATOM 761 N N . MET A 1 105 ? 26.716 17.609 -10.770 1.00 91.50 105 MET A N 1
ATOM 762 C CA . MET A 1 105 ? 28.002 16.916 -10.813 1.00 91.50 105 MET A CA 1
ATOM 763 C C . MET A 1 105 ? 27.935 15.664 -11.697 1.00 91.50 105 MET A C 1
ATOM 765 O O . MET A 1 105 ? 28.845 15.433 -12.492 1.00 91.50 105 MET A O 1
ATOM 769 N N . LEU A 1 106 ? 26.872 14.864 -11.581 1.00 88.31 106 LEU A N 1
ATOM 770 C CA . LEU A 1 106 ? 26.680 13.671 -12.407 1.00 88.31 106 LEU A CA 1
ATOM 771 C C . LEU A 1 106 ? 26.510 14.027 -13.885 1.00 88.31 106 LEU A C 1
ATOM 773 O O . LEU A 1 106 ? 27.141 13.397 -14.728 1.00 88.31 106 LEU A O 1
ATOM 777 N N . LEU A 1 107 ? 25.731 15.065 -14.197 1.00 90.12 107 LEU A N 1
ATOM 778 C CA . LEU A 1 107 ? 25.570 15.543 -15.571 1.00 90.12 107 LEU A CA 1
ATOM 779 C C . LEU A 1 107 ? 26.895 16.026 -16.169 1.00 90.12 107 LEU A C 1
ATOM 781 O O . LEU A 1 107 ? 27.217 15.658 -17.293 1.00 90.12 107 LEU A O 1
ATOM 785 N N . ASN A 1 108 ? 27.700 16.774 -15.411 1.00 87.19 108 ASN A N 1
ATOM 786 C CA . ASN A 1 108 ? 29.025 17.209 -15.861 1.00 87.19 108 ASN A CA 1
ATOM 787 C C . ASN A 1 108 ? 29.955 16.006 -16.112 1.00 87.19 108 ASN A C 1
ATOM 789 O O . ASN A 1 108 ? 30.626 15.931 -17.138 1.00 87.19 108 ASN A O 1
ATOM 793 N N . ARG A 1 109 ? 29.932 14.999 -15.227 1.00 84.69 109 ARG A N 1
ATOM 794 C CA . ARG A 1 109 ? 30.685 13.751 -15.436 1.00 84.69 109 ARG A CA 1
ATOM 795 C C . ARG A 1 109 ? 30.230 12.997 -16.687 1.00 84.69 109 ARG A C 1
ATOM 797 O O . ARG A 1 109 ? 31.077 12.484 -17.411 1.00 84.69 109 ARG A O 1
ATOM 804 N N . LEU A 1 110 ? 28.927 12.951 -16.959 1.00 85.19 110 LEU A N 1
ATOM 805 C CA . LEU A 1 110 ? 28.388 12.348 -18.180 1.00 85.19 110 LEU A CA 1
ATOM 806 C C . LEU A 1 110 ? 28.782 13.133 -19.438 1.00 85.19 110 LEU A C 1
ATOM 808 O O . LEU A 1 110 ? 29.111 12.514 -20.446 1.00 85.19 110 LEU A O 1
ATOM 812 N N . GLU A 1 111 ? 28.803 14.467 -19.388 1.00 86.56 111 GLU A N 1
ATOM 813 C CA . GLU A 1 111 ? 29.277 15.307 -20.496 1.00 86.56 111 GLU A CA 1
ATOM 814 C C . GLU A 1 111 ? 30.761 15.048 -20.788 1.00 86.56 111 GLU A C 1
ATOM 816 O O . GLU A 1 111 ? 31.139 14.877 -21.947 1.00 86.56 111 GLU A O 1
ATOM 821 N N . LEU A 1 112 ? 31.591 14.940 -19.744 1.00 82.81 112 LEU A N 1
ATOM 822 C CA . LEU A 1 112 ? 33.005 14.593 -19.885 1.00 82.81 112 LEU A CA 1
ATOM 823 C C . LEU A 1 112 ? 33.189 13.207 -20.517 1.00 82.81 112 LEU A C 1
ATOM 825 O O . LEU A 1 112 ? 33.971 13.091 -21.455 1.00 82.81 112 LEU A O 1
ATOM 829 N N . LEU A 1 113 ? 32.435 12.195 -20.069 1.00 80.94 113 LEU A N 1
ATOM 830 C CA . LEU A 1 113 ? 32.476 10.840 -20.639 1.00 80.94 113 LEU A CA 1
ATOM 831 C C . LEU A 1 113 ? 31.991 10.797 -22.096 1.00 80.94 113 LEU A C 1
ATOM 833 O O . LEU A 1 113 ? 32.596 10.127 -22.930 1.00 80.94 113 LEU A O 1
ATOM 837 N N . THR A 1 114 ? 30.933 11.544 -22.417 1.00 78.50 114 THR A N 1
ATOM 838 C CA . THR A 1 114 ? 30.390 11.643 -23.783 1.00 78.50 114 THR A CA 1
ATOM 839 C C . THR A 1 114 ? 31.376 12.341 -24.718 1.00 78.50 114 THR A C 1
ATOM 841 O O . THR A 1 114 ? 31.530 11.951 -25.870 1.00 78.50 114 THR A O 1
ATOM 844 N N . ARG A 1 115 ? 32.093 13.359 -24.226 1.00 69.56 115 ARG A N 1
ATOM 845 C CA . ARG A 1 115 ? 33.085 14.106 -25.009 1.00 69.56 115 ARG A CA 1
ATOM 846 C C . ARG A 1 115 ? 34.393 13.338 -25.216 1.00 69.56 115 ARG A C 1
ATOM 848 O O . ARG A 1 115 ? 35.103 13.619 -26.176 1.00 69.56 115 ARG A O 1
ATOM 855 N N . THR A 1 116 ? 34.712 12.377 -24.349 1.00 61.88 116 THR A N 1
ATOM 856 C CA . THR A 1 116 ? 35.863 11.473 -24.508 1.00 61.88 116 THR A CA 1
ATOM 857 C C . THR A 1 116 ? 35.608 10.284 -25.435 1.00 61.88 116 THR A C 1
ATOM 859 O O . THR A 1 116 ? 36.478 9.427 -25.541 1.00 61.88 116 THR A O 1
ATOM 862 N N . GLN A 1 117 ? 34.466 10.224 -26.127 1.00 48.59 117 GLN A N 1
ATOM 863 C CA . GLN A 1 117 ? 34.228 9.261 -27.201 1.00 48.59 117 GLN A CA 1
ATOM 864 C C . GLN A 1 117 ? 34.443 9.952 -28.562 1.00 48.59 117 GLN A C 1
ATOM 866 O O . GLN A 1 117 ? 33.491 10.478 -29.137 1.00 48.59 117 GLN A O 1
ATOM 871 N N . PRO A 1 118 ? 35.693 10.045 -29.061 1.00 51.03 118 PRO A N 1
ATOM 872 C CA . PRO A 1 118 ? 35.953 10.566 -30.392 1.00 51.03 118 PRO A CA 1
ATOM 873 C C . PRO A 1 118 ? 35.396 9.600 -31.442 1.00 51.03 118 PRO A C 1
ATOM 875 O O . PRO A 1 118 ? 35.716 8.410 -31.455 1.00 51.03 118 PRO A O 1
ATOM 878 N N . GLU A 1 119 ? 34.569 10.135 -32.335 1.00 50.84 119 GLU A N 1
ATOM 879 C CA . GLU A 1 119 ? 34.285 9.531 -33.630 1.00 50.84 119 GLU A CA 1
ATOM 880 C C . GLU A 1 119 ? 35.566 9.527 -34.477 1.00 50.84 119 GLU A C 1
ATOM 882 O O . GLU A 1 119 ? 35.841 10.482 -35.194 1.00 50.84 119 GLU A O 1
ATOM 887 N N . ASP A 1 120 ? 36.344 8.448 -34.402 1.00 43.44 120 ASP A N 1
ATOM 888 C CA . ASP A 1 120 ? 37.350 8.106 -35.412 1.00 43.44 120 ASP A CA 1
ATOM 889 C C . ASP A 1 120 ? 37.048 6.702 -35.949 1.00 43.44 120 ASP A C 1
ATOM 891 O O . ASP A 1 120 ? 37.604 5.680 -35.555 1.00 43.44 120 ASP A O 1
ATOM 895 N N . SER A 1 121 ? 36.077 6.653 -36.859 1.00 50.09 121 SER A N 1
ATOM 896 C CA . SER A 1 121 ? 35.850 5.536 -37.776 1.00 50.09 121 SER A CA 1
ATOM 897 C C . SER A 1 121 ? 35.839 6.072 -39.200 1.00 50.09 121 SER A C 1
ATOM 899 O O . SER A 1 121 ? 34.796 6.133 -39.843 1.00 50.09 121 SER A O 1
ATOM 901 N N . ALA A 1 122 ? 37.013 6.486 -39.683 1.00 49.28 122 ALA A N 1
ATOM 902 C CA . ALA A 1 122 ? 37.278 6.680 -41.107 1.00 49.28 122 ALA A CA 1
ATOM 903 C C . ALA A 1 122 ? 38.789 6.735 -41.414 1.00 49.28 122 ALA A C 1
ATOM 905 O O . ALA A 1 122 ? 39.295 7.789 -41.778 1.00 49.28 122 ALA A O 1
ATOM 906 N N . ALA A 1 123 ? 39.509 5.613 -41.298 1.00 45.59 123 ALA A N 1
ATOM 907 C CA . ALA A 1 123 ? 40.657 5.283 -42.159 1.00 45.59 123 ALA A CA 1
ATOM 908 C C . ALA A 1 123 ? 41.215 3.893 -41.815 1.00 45.59 123 ALA A C 1
ATOM 910 O O . ALA A 1 123 ? 41.468 3.574 -40.658 1.00 45.59 123 ALA A O 1
ATOM 911 N N . GLU A 1 124 ? 41.395 3.073 -42.845 1.00 49.81 124 GLU A N 1
ATOM 912 C CA . GLU A 1 124 ? 42.058 1.770 -42.811 1.00 49.81 124 GLU A CA 1
ATOM 913 C C . GLU A 1 124 ? 43.516 1.891 -42.327 1.00 49.81 124 GLU A C 1
ATOM 915 O O . GLU A 1 124 ? 44.239 2.774 -42.788 1.00 49.81 124 GLU A O 1
ATOM 920 N N . GLY A 1 125 ? 43.981 0.961 -41.482 1.00 44.50 125 GLY A N 1
ATOM 921 C CA . GLY A 1 125 ? 45.419 0.721 -41.297 1.00 44.50 125 GLY A CA 1
ATOM 922 C C . GLY A 1 125 ? 45.879 0.371 -39.879 1.00 44.50 125 GLY A C 1
ATOM 923 O O . GLY A 1 125 ? 45.987 1.240 -39.031 1.00 44.50 125 GLY A O 1
ATOM 924 N N . GLU A 1 126 ? 46.246 -0.902 -39.712 1.00 40.50 126 GLU A N 1
ATOM 925 C CA . GLU A 1 126 ? 47.266 -1.450 -38.799 1.00 40.50 126 GLU A CA 1
ATOM 926 C C . GLU A 1 126 ? 47.151 -1.325 -37.260 1.00 40.50 126 GLU A C 1
ATOM 928 O O . GLU A 1 126 ? 46.982 -0.281 -36.645 1.00 40.50 126 GLU A O 1
ATOM 933 N N . MET A 1 127 ? 47.351 -2.501 -36.655 1.00 52.28 127 MET A N 1
ATOM 934 C CA . MET A 1 127 ? 47.554 -2.838 -35.247 1.00 52.28 127 MET A CA 1
ATOM 935 C C . MET A 1 127 ? 48.235 -1.766 -34.378 1.00 52.28 127 MET A C 1
ATOM 937 O O . MET A 1 127 ? 49.417 -1.469 -34.539 1.00 52.28 127 MET A O 1
ATOM 941 N N . SER A 1 128 ? 47.560 -1.378 -33.296 1.00 41.97 128 SER A N 1
ATOM 942 C CA . SER A 1 128 ? 48.176 -1.254 -31.971 1.00 41.97 128 SER A CA 1
ATOM 943 C C . SER A 1 128 ? 47.118 -1.455 -30.891 1.00 41.97 128 SER A C 1
ATOM 945 O O . SER A 1 128 ? 46.005 -0.951 -30.985 1.00 41.97 128 SER A O 1
ATOM 947 N N . ALA A 1 129 ? 47.469 -2.279 -29.906 1.00 48.44 129 ALA A N 1
ATOM 948 C CA . ALA A 1 129 ? 46.623 -2.678 -28.797 1.00 48.44 129 ALA A CA 1
ATOM 949 C C . ALA A 1 129 ? 46.258 -1.468 -27.927 1.00 48.44 129 ALA A C 1
ATOM 951 O O . ALA A 1 129 ? 47.105 -0.934 -27.213 1.00 48.44 129 ALA A O 1
ATOM 952 N N . ASP A 1 130 ? 44.990 -1.071 -27.980 1.00 43.62 130 ASP A N 1
ATOM 953 C CA . ASP A 1 130 ? 44.397 -0.137 -27.033 1.00 43.62 130 ASP A CA 1
ATOM 954 C C . ASP A 1 130 ? 43.959 -0.907 -25.779 1.00 43.62 130 ASP A C 1
ATOM 956 O O . ASP A 1 130 ? 42.913 -1.554 -25.737 1.00 43.62 130 ASP A O 1
ATOM 960 N N . ALA A 1 131 ? 44.828 -0.890 -24.771 1.00 51.66 131 ALA A N 1
ATOM 961 C CA . ALA A 1 131 ? 44.573 -1.426 -23.437 1.00 51.66 131 ALA A CA 1
ATOM 962 C C . ALA A 1 131 ? 44.006 -0.360 -22.474 1.00 51.66 131 ALA A C 1
ATOM 964 O O . ALA A 1 131 ? 43.966 -0.600 -21.275 1.00 51.66 131 ALA A O 1
ATOM 965 N N . GLY A 1 132 ? 43.593 0.819 -22.965 1.00 47.94 132 GLY A N 1
ATOM 966 C CA . GLY A 1 132 ? 43.084 1.908 -22.119 1.00 47.94 132 GLY A CA 1
ATOM 967 C C . GLY A 1 132 ? 41.560 1.929 -21.963 1.00 47.94 132 GLY A C 1
ATOM 968 O O . GLY A 1 132 ? 41.047 2.243 -20.888 1.00 47.94 132 GLY A O 1
ATOM 969 N N . GLY A 1 133 ? 40.812 1.558 -23.007 1.00 51.84 133 GLY A N 1
ATOM 970 C CA . GLY A 1 133 ? 39.344 1.630 -22.992 1.00 51.84 133 GLY A CA 1
ATOM 971 C C . GLY A 1 133 ? 38.655 0.583 -22.106 1.00 51.84 133 GLY A C 1
ATOM 972 O O . GLY A 1 133 ? 37.571 0.828 -21.577 1.00 51.84 133 GLY A O 1
ATOM 973 N N . THR A 1 134 ? 39.280 -0.580 -21.905 1.00 53.31 134 THR A N 1
ATOM 974 C CA . THR A 1 134 ? 38.707 -1.686 -21.116 1.00 53.31 134 THR A CA 1
ATOM 975 C C . THR A 1 134 ? 38.856 -1.471 -19.611 1.00 53.31 134 THR A C 1
ATOM 977 O O . THR A 1 134 ? 37.911 -1.737 -18.874 1.00 53.31 134 THR A O 1
ATOM 980 N N . GLU A 1 135 ? 39.977 -0.910 -19.148 1.00 56.97 135 GLU A N 1
ATOM 981 C CA . GLU A 1 135 ? 40.196 -0.590 -17.727 1.00 56.97 135 GLU A CA 1
ATOM 982 C C . GLU A 1 135 ? 39.272 0.539 -17.241 1.00 56.97 135 GLU A C 1
ATOM 984 O O . GLU A 1 135 ? 38.784 0.521 -16.108 1.00 56.97 135 GLU A O 1
ATOM 989 N N . GLN A 1 136 ? 38.968 1.504 -18.113 1.00 54.00 136 GLN A N 1
ATOM 990 C CA . GLN A 1 136 ? 38.063 2.608 -17.796 1.00 54.00 136 GLN A CA 1
ATOM 991 C C . GLN A 1 136 ? 36.591 2.164 -17.742 1.00 54.00 136 GLN A C 1
ATOM 993 O O . GLN A 1 136 ? 35.822 2.665 -16.917 1.00 54.00 136 GLN A O 1
ATOM 998 N N . LEU A 1 137 ? 36.211 1.182 -18.567 1.00 54.91 137 LEU A N 1
ATOM 999 C CA . LEU A 1 137 ? 34.894 0.548 -18.523 1.00 54.91 137 LEU A CA 1
ATOM 1000 C C . LEU A 1 137 ? 34.719 -0.291 -17.247 1.00 54.91 137 LEU A C 1
ATOM 1002 O O . LEU A 1 137 ? 33.674 -0.209 -16.604 1.00 54.91 137 LEU A O 1
ATOM 1006 N N . ASP A 1 138 ? 35.749 -1.033 -16.836 1.00 60.06 138 ASP A N 1
ATOM 1007 C CA . ASP A 1 138 ? 35.711 -1.868 -15.628 1.00 60.06 138 ASP A CA 1
ATOM 1008 C C . ASP A 1 138 ? 35.632 -1.015 -14.346 1.00 60.06 138 ASP A C 1
ATOM 1010 O O . ASP A 1 138 ? 34.864 -1.308 -13.425 1.00 60.06 138 ASP A O 1
ATOM 1014 N N . ALA A 1 139 ? 36.328 0.129 -14.320 1.00 69.44 139 ALA A N 1
ATOM 1015 C CA . ALA A 1 139 ? 36.208 1.115 -13.246 1.00 69.44 139 ALA A CA 1
ATOM 1016 C C . ALA A 1 139 ? 34.808 1.766 -13.187 1.00 69.44 139 ALA A C 1
ATOM 1018 O O . ALA A 1 139 ? 34.264 1.972 -12.097 1.00 69.44 139 ALA A O 1
ATOM 1019 N N . ALA A 1 140 ? 34.189 2.048 -14.340 1.00 59.88 140 ALA A N 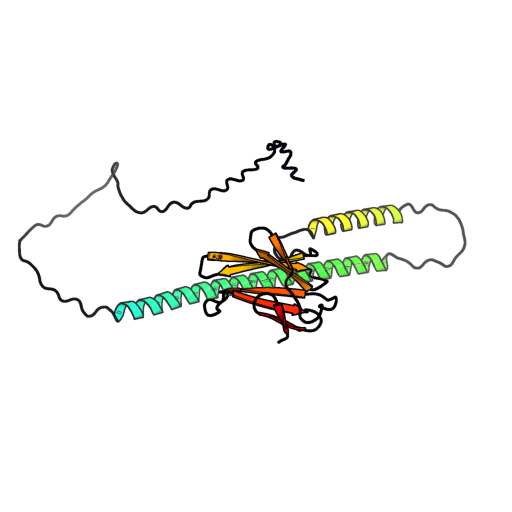1
ATOM 1020 C CA . ALA A 1 140 ? 32.828 2.587 -14.412 1.00 59.88 140 ALA A CA 1
ATOM 1021 C C . ALA A 1 140 ? 31.767 1.561 -13.969 1.00 59.88 140 ALA A C 1
ATOM 1023 O O . ALA A 1 140 ? 30.805 1.922 -13.285 1.00 59.88 140 ALA A O 1
ATOM 1024 N N . ILE A 1 141 ? 31.963 0.278 -14.290 1.00 65.75 141 ILE A N 1
ATOM 1025 C CA . ILE A 1 141 ? 31.104 -0.828 -13.842 1.00 65.75 141 ILE A CA 1
ATOM 1026 C C . ILE A 1 141 ? 31.222 -1.028 -12.325 1.00 65.75 141 ILE A C 1
ATOM 1028 O O . ILE A 1 141 ? 30.202 -1.171 -11.647 1.00 65.75 141 ILE A O 1
ATOM 1032 N N . GLY A 1 142 ? 32.435 -0.949 -11.767 1.00 71.25 142 GLY A N 1
ATOM 1033 C CA . GLY A 1 142 ? 32.652 -0.981 -10.317 1.00 71.25 142 GLY A CA 1
ATOM 1034 C C . GLY A 1 142 ? 31.933 0.161 -9.590 1.00 71.25 142 GLY A C 1
ATOM 1035 O O . GLY A 1 142 ? 31.300 -0.047 -8.553 1.00 71.25 142 GLY A O 1
ATOM 1036 N N . GLN A 1 143 ? 31.938 1.358 -10.179 1.00 65.69 143 GLN A N 1
ATOM 1037 C CA . GLN A 1 143 ? 31.238 2.519 -9.633 1.00 65.69 143 GLN A CA 1
ATOM 1038 C C . GLN A 1 143 ? 29.707 2.391 -9.741 1.00 65.69 143 GLN A C 1
ATOM 1040 O O . GLN A 1 143 ? 28.996 2.789 -8.820 1.00 65.69 143 GLN A O 1
ATOM 1045 N N . LEU A 1 144 ? 29.189 1.774 -10.809 1.00 60.34 144 LEU A N 1
ATOM 1046 C CA . LEU A 1 144 ? 27.768 1.437 -10.964 1.00 60.34 144 LEU A CA 1
ATOM 1047 C C . LEU A 1 144 ? 27.303 0.398 -9.938 1.00 60.34 144 LEU A C 1
ATOM 1049 O O . LEU A 1 144 ? 26.253 0.589 -9.328 1.00 60.34 144 LEU A O 1
ATOM 1053 N N . MET A 1 145 ? 28.096 -0.646 -9.676 1.00 66.31 145 MET A N 1
ATOM 1054 C CA . MET A 1 145 ? 27.809 -1.603 -8.600 1.00 66.31 145 MET A CA 1
ATOM 1055 C C . MET A 1 145 ? 27.795 -0.934 -7.225 1.00 66.31 145 MET A C 1
ATOM 1057 O O . MET A 1 145 ? 26.960 -1.263 -6.383 1.00 66.31 145 MET A O 1
ATOM 1061 N N . GLN A 1 146 ? 28.702 0.011 -6.982 1.00 66.94 146 GLN A N 1
ATOM 1062 C CA . GLN A 1 146 ? 28.753 0.729 -5.713 1.00 66.94 146 GLN A CA 1
ATOM 1063 C C . GLN A 1 146 ? 27.571 1.697 -5.549 1.00 66.94 146 GLN A C 1
ATOM 1065 O O . GLN A 1 146 ? 27.043 1.818 -4.447 1.00 66.94 146 GLN A O 1
ATOM 1070 N N . ILE A 1 147 ? 27.096 2.318 -6.636 1.00 64.06 147 ILE A N 1
ATOM 1071 C CA . ILE A 1 147 ? 25.875 3.142 -6.641 1.00 64.06 147 ILE A CA 1
ATOM 1072 C C . ILE A 1 147 ? 24.623 2.276 -6.445 1.00 64.06 147 ILE A C 1
ATOM 1074 O O . ILE A 1 147 ? 23.740 2.669 -5.691 1.00 64.06 147 ILE A O 1
ATOM 1078 N N . LEU A 1 148 ? 24.558 1.084 -7.048 1.00 57.84 148 LEU A N 1
ATOM 1079 C CA . LEU A 1 148 ? 23.458 0.135 -6.836 1.00 57.84 148 LEU A CA 1
ATOM 1080 C C . LEU A 1 148 ? 23.381 -0.342 -5.380 1.00 57.84 148 LEU A C 1
ATOM 1082 O O . LEU A 1 148 ? 22.307 -0.309 -4.789 1.00 57.84 148 LEU A O 1
ATOM 1086 N N . ASN A 1 149 ? 24.517 -0.690 -4.772 1.00 55.03 149 ASN A N 1
ATOM 1087 C CA . ASN A 1 149 ? 24.565 -1.080 -3.358 1.00 55.03 149 ASN A CA 1
ATOM 1088 C C . ASN A 1 149 ? 24.293 0.095 -2.399 1.00 55.03 149 ASN A C 1
ATOM 1090 O O . ASN A 1 149 ? 23.855 -0.119 -1.276 1.00 55.03 149 ASN A O 1
ATOM 1094 N N . GLN A 1 150 ? 24.547 1.340 -2.817 1.00 56.06 150 GLN A N 1
ATOM 1095 C CA . GLN A 1 150 ? 24.273 2.536 -2.012 1.00 56.06 150 GLN A CA 1
ATOM 1096 C C . GLN A 1 150 ? 22.848 3.088 -2.214 1.00 56.06 150 GLN A C 1
ATOM 1098 O O . GLN A 1 150 ? 22.372 3.866 -1.389 1.00 56.06 150 GLN A O 1
ATOM 1103 N N . ALA A 1 151 ? 22.155 2.670 -3.279 1.00 53.72 151 ALA A N 1
ATOM 1104 C CA . ALA A 1 151 ? 20.730 2.920 -3.499 1.00 53.72 151 ALA A CA 1
ATOM 1105 C C . ALA A 1 151 ? 19.828 1.960 -2.697 1.00 53.72 151 ALA A C 1
ATOM 1107 O O . ALA A 1 151 ? 18.647 2.247 -2.488 1.00 53.72 151 ALA A O 1
ATOM 1108 N N . GLU A 1 152 ? 20.376 0.854 -2.187 1.00 43.12 152 GLU A N 1
ATOM 1109 C CA . GLU A 1 152 ? 19.714 0.012 -1.194 1.00 43.12 152 GLU A CA 1
ATOM 1110 C C . GLU A 1 152 ? 19.832 0.636 0.212 1.00 43.12 152 GLU A C 1
ATOM 1112 O O . GLU A 1 152 ? 20.705 0.301 1.005 1.00 43.12 152 GLU A O 1
ATOM 1117 N N . LEU A 1 153 ? 18.852 1.503 0.509 1.00 47.38 153 LEU A N 1
ATOM 1118 C CA . LEU A 1 153 ? 18.356 1.953 1.827 1.00 47.38 153 LEU A CA 1
ATOM 1119 C C . LEU A 1 153 ? 18.908 3.293 2.357 1.00 47.38 153 LEU A C 1
ATOM 1121 O O . LEU A 1 153 ? 20.106 3.490 2.544 1.00 47.38 153 LEU A O 1
ATOM 1125 N N . PRO A 1 154 ? 17.981 4.211 2.692 1.00 42.38 154 PRO A N 1
ATOM 1126 C CA . PRO A 1 154 ? 17.280 4.101 3.969 1.00 42.38 154 PRO A CA 1
ATOM 1127 C C . PRO A 1 154 ? 15.797 3.740 3.818 1.00 42.38 154 PRO A C 1
ATOM 1129 O O . PRO A 1 154 ? 15.070 4.251 2.967 1.00 42.38 154 PRO A O 1
ATOM 1132 N N . SER A 1 155 ? 15.352 2.845 4.695 1.00 49.06 155 SER A N 1
ATOM 1133 C CA . SER A 1 155 ? 13.974 2.408 4.890 1.00 49.06 155 SER A CA 1
ATOM 1134 C C . SER A 1 155 ? 13.013 3.593 5.041 1.00 49.06 155 SER A C 1
ATOM 1136 O O . SER A 1 155 ? 13.025 4.295 6.049 1.00 49.06 155 SER A O 1
ATOM 1138 N N . GLY A 1 156 ? 12.162 3.777 4.034 1.00 44.81 156 GLY A N 1
ATOM 1139 C CA . GLY A 1 156 ? 11.056 4.741 4.022 1.00 44.81 156 GLY A CA 1
ATOM 1140 C C . GLY A 1 156 ? 10.194 4.638 2.761 1.00 44.81 156 GLY A C 1
ATOM 1141 O O . GLY A 1 156 ? 8.990 4.860 2.809 1.00 44.81 156 GLY A O 1
ATOM 1142 N N . SER A 1 157 ? 10.780 4.198 1.647 1.00 49.00 157 SER A N 1
ATOM 1143 C CA . SER A 1 157 ? 10.071 3.939 0.390 1.00 49.00 157 SER A CA 1
ATOM 1144 C C . SER A 1 157 ? 10.759 2.803 -0.371 1.00 49.00 157 SER A C 1
ATOM 1146 O O . SER A 1 157 ? 11.440 3.023 -1.370 1.00 49.00 157 SER A O 1
ATOM 1148 N N . GLY A 1 158 ? 10.637 1.572 0.134 1.00 47.81 158 GLY A N 1
ATOM 1149 C CA . GLY A 1 158 ? 11.174 0.393 -0.546 1.00 47.81 158 GLY A CA 1
ATOM 1150 C C . GLY A 1 158 ? 10.485 0.198 -1.893 1.00 47.81 158 GLY A C 1
ATOM 1151 O O . GLY A 1 158 ? 9.263 0.089 -1.930 1.00 47.81 158 GLY A O 1
ATOM 1152 N N . GLN A 1 159 ? 11.232 0.163 -2.996 1.00 60.22 159 GLN A N 1
ATOM 1153 C CA . GLN A 1 159 ? 10.750 -0.285 -4.309 1.00 60.22 159 GLN A CA 1
ATOM 1154 C C . GLN A 1 159 ? 10.809 -1.819 -4.396 1.00 60.22 159 GLN A C 1
ATOM 1156 O O . GLN A 1 159 ? 11.532 -2.389 -5.200 1.00 60.22 159 GLN A O 1
ATOM 1161 N N . GLY A 1 160 ? 10.058 -2.502 -3.529 1.00 73.38 160 GLY A N 1
ATOM 1162 C CA . GLY A 1 160 ? 9.698 -3.907 -3.740 1.00 73.38 160 GLY A CA 1
ATOM 1163 C C . GLY A 1 160 ? 8.462 -4.014 -4.636 1.00 73.38 160 GLY A C 1
ATOM 1164 O O . GLY A 1 160 ? 7.696 -3.055 -4.737 1.00 73.38 160 GLY A O 1
ATOM 1165 N N . GLN A 1 161 ? 8.247 -5.181 -5.257 1.00 89.56 161 GLN A N 1
ATOM 1166 C CA . GLN A 1 161 ? 7.018 -5.489 -6.010 1.00 89.56 161 GLN A CA 1
ATOM 1167 C C . GLN A 1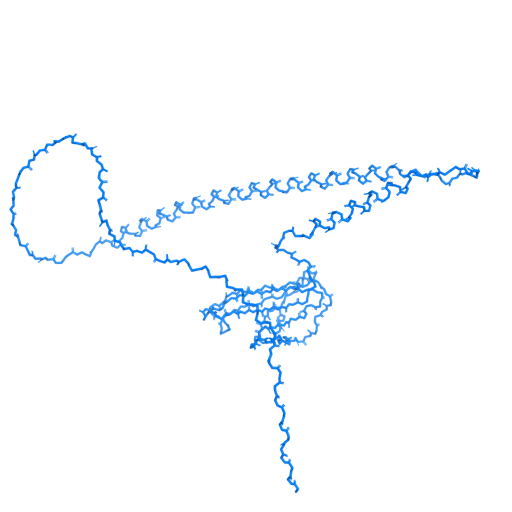 161 ? 5.762 -5.270 -5.154 1.00 89.56 161 GLN A C 1
ATOM 1169 O O . GLN A 1 161 ? 4.746 -4.774 -5.636 1.00 89.56 161 GLN A O 1
ATOM 1174 N N . PHE A 1 162 ? 5.853 -5.605 -3.866 1.00 93.12 162 PHE A N 1
ATOM 1175 C CA . PHE A 1 162 ? 4.752 -5.482 -2.925 1.00 93.12 162 PHE A CA 1
ATOM 1176 C C . PHE A 1 162 ? 4.882 -4.233 -2.052 1.00 93.12 162 PHE A C 1
ATOM 1178 O O . PHE A 1 162 ? 5.949 -3.943 -1.508 1.00 93.12 162 PHE A O 1
ATOM 1185 N N . GLY A 1 163 ? 3.767 -3.529 -1.882 1.00 93.12 163 GLY A N 1
ATOM 1186 C CA . GLY A 1 163 ? 3.558 -2.535 -0.841 1.00 93.12 163 GLY A CA 1
ATOM 1187 C C . GLY A 1 163 ? 2.811 -3.122 0.358 1.00 93.12 163 GLY A C 1
ATOM 1188 O O . GLY A 1 163 ? 2.129 -4.147 0.258 1.00 93.12 163 GLY A O 1
ATOM 1189 N N . LEU A 1 164 ? 2.948 -2.463 1.508 1.00 94.81 164 LEU A N 1
ATOM 1190 C CA . LEU A 1 164 ? 2.233 -2.797 2.735 1.00 94.81 164 LEU A CA 1
ATOM 1191 C C . LEU A 1 164 ? 1.641 -1.518 3.328 1.00 94.81 164 LEU A C 1
ATOM 1193 O O . LEU A 1 164 ? 2.364 -0.554 3.568 1.00 94.81 164 LEU A O 1
ATOM 1197 N N . ALA A 1 165 ? 0.342 -1.538 3.593 1.00 94.88 165 ALA A N 1
ATOM 1198 C CA . ALA A 1 165 ? -0.393 -0.477 4.258 1.00 94.88 165 ALA A CA 1
ATOM 1199 C C . ALA A 1 165 ? -0.948 -1.024 5.578 1.00 94.88 165 ALA A C 1
ATOM 1201 O O . ALA A 1 165 ? -1.572 -2.088 5.604 1.00 94.88 165 ALA A O 1
ATOM 1202 N N . THR A 1 166 ? -0.703 -0.327 6.688 1.00 94.81 166 THR A N 1
ATOM 1203 C CA . THR A 1 166 ? -1.114 -0.788 8.019 1.00 94.81 166 THR A CA 1
ATOM 1204 C C . THR A 1 166 ? -1.818 0.307 8.808 1.00 94.81 166 THR A C 1
ATOM 1206 O O . THR A 1 166 ? -1.497 1.490 8.709 1.00 94.81 166 THR A O 1
ATOM 1209 N N . THR A 1 167 ? -2.804 -0.088 9.606 1.00 94.81 167 THR A N 1
ATOM 1210 C CA . THR A 1 167 ? -3.418 0.779 10.614 1.00 94.81 167 THR A CA 1
ATOM 1211 C C . THR A 1 167 ? -3.891 -0.049 11.802 1.00 94.81 167 THR A C 1
ATOM 1213 O O . THR A 1 167 ? -3.718 -1.267 11.834 1.00 94.81 167 THR A O 1
ATOM 1216 N N . TYR A 1 168 ? -4.489 0.612 12.782 1.00 92.62 168 TYR A N 1
ATOM 1217 C CA . TYR A 1 168 ? -5.131 -0.027 13.919 1.00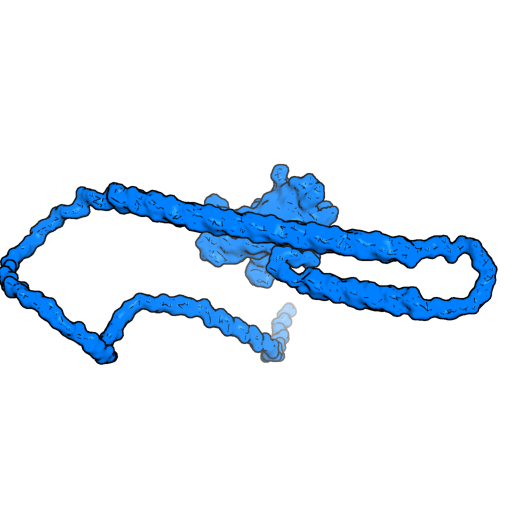 92.62 168 TYR A CA 1
ATOM 1218 C C . TYR A 1 168 ? -6.535 0.552 14.112 1.00 92.62 168 TYR A C 1
ATOM 1220 O O . T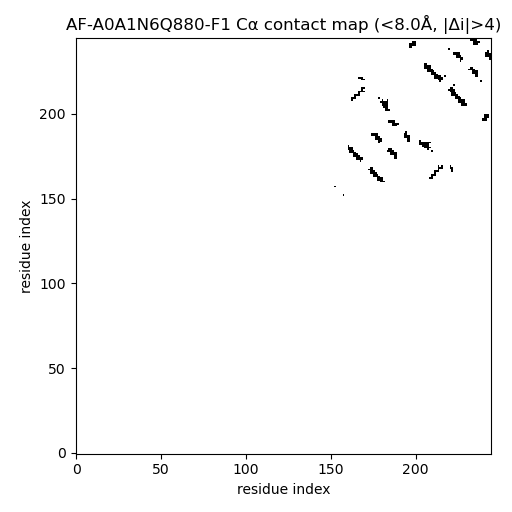YR A 1 168 ? -6.784 1.719 13.801 1.00 92.62 168 TYR A O 1
ATOM 1228 N N . THR A 1 169 ? -7.463 -0.261 14.605 1.00 93.31 169 THR A N 1
ATOM 1229 C CA . THR A 1 169 ? -8.833 0.163 14.923 1.00 93.31 169 THR A CA 1
ATOM 1230 C C . THR A 1 169 ? -8.907 0.768 16.329 1.00 93.31 169 THR A C 1
ATOM 1232 O O . THR A 1 169 ? -7.963 0.684 17.119 1.00 93.31 169 THR A O 1
ATOM 1235 N N . GLN A 1 170 ? -10.053 1.354 16.693 1.00 89.75 170 GLN A N 1
ATOM 1236 C CA . GLN A 1 170 ? -10.306 1.797 18.071 1.00 89.75 170 GLN A CA 1
ATOM 1237 C C . GLN A 1 170 ? -10.216 0.651 19.094 1.00 89.75 170 GLN A C 1
ATOM 1239 O O . GLN A 1 170 ? -9.845 0.895 20.240 1.00 89.75 170 GLN A O 1
ATOM 1244 N N . GLY A 1 171 ? -10.526 -0.583 18.681 1.00 88.25 171 GLY A N 1
ATOM 1245 C CA . GLY A 1 171 ? -10.413 -1.781 19.517 1.00 88.25 171 GLY A CA 1
ATOM 1246 C C . GLY A 1 171 ? -8.971 -2.229 19.773 1.00 88.25 171 GLY A C 1
ATOM 1247 O O . GLY A 1 171 ? -8.751 -3.099 20.608 1.00 88.25 171 GLY A O 1
ATOM 1248 N N . GLY A 1 172 ? -7.991 -1.623 19.094 1.00 88.56 172 GLY A N 1
ATOM 1249 C CA . GLY A 1 172 ? -6.590 -2.043 19.141 1.00 88.56 172 GLY A CA 1
ATOM 1250 C C . GLY A 1 172 ? -6.257 -3.181 18.173 1.00 88.56 172 GLY A C 1
ATOM 1251 O O . GLY A 1 172 ? -5.128 -3.668 18.188 1.00 88.56 172 GLY A O 1
ATOM 1252 N N . ASP A 1 173 ? -7.200 -3.582 17.316 1.00 89.62 173 ASP A N 1
ATOM 1253 C CA . ASP A 1 173 ? -6.958 -4.590 16.286 1.00 89.62 173 ASP A CA 1
ATOM 1254 C C . ASP A 1 173 ? -6.119 -3.997 15.156 1.00 89.62 173 ASP A C 1
ATOM 1256 O O . ASP A 1 173 ? -6.410 -2.909 14.652 1.00 89.62 173 ASP A O 1
ATOM 1260 N N . TRP A 1 174 ? -5.087 -4.723 14.736 1.00 92.81 174 TRP A N 1
ATOM 1261 C CA . TRP A 1 174 ? -4.256 -4.333 13.604 1.00 92.81 174 TRP A CA 1
ATOM 1262 C C . TRP A 1 174 ? -4.912 -4.726 12.286 1.00 92.81 174 TRP A C 1
ATOM 1264 O O . TRP A 1 174 ? -5.366 -5.855 12.113 1.00 92.81 174 TRP A O 1
ATOM 1274 N N . VAL A 1 175 ? -4.889 -3.803 11.330 1.00 94.00 175 VAL A N 1
ATOM 1275 C CA . VAL A 1 175 ? -5.315 -4.038 9.952 1.00 94.00 175 VAL A CA 1
ATOM 1276 C C . VAL A 1 175 ? -4.090 -3.941 9.063 1.00 94.00 175 VAL A C 1
ATOM 1278 O O . VAL A 1 175 ? -3.388 -2.927 9.070 1.00 94.00 175 VAL A O 1
ATOM 1281 N N . LEU A 1 176 ? -3.825 -5.006 8.311 1.00 95.44 176 LEU A N 1
ATOM 1282 C CA . LEU A 1 176 ? -2.707 -5.081 7.383 1.00 95.44 176 LEU A CA 1
ATOM 1283 C C . LEU A 1 176 ? -3.231 -5.402 5.989 1.00 95.44 176 LEU A C 1
ATOM 1285 O O . LEU A 1 176 ? -3.929 -6.398 5.788 1.00 95.44 176 LEU A O 1
ATOM 1289 N N . LEU A 1 177 ? -2.842 -4.568 5.032 1.00 95.94 177 LEU A N 1
ATOM 1290 C CA . LEU A 1 177 ? -3.096 -4.747 3.613 1.00 95.94 177 LEU A CA 1
ATOM 1291 C C . LEU A 1 177 ? -1.763 -4.864 2.888 1.00 95.94 177 LEU A C 1
ATOM 1293 O O . LEU A 1 177 ? -0.942 -3.952 2.938 1.00 95.94 177 LEU A O 1
ATOM 1297 N N . ARG A 1 178 ? -1.555 -5.977 2.195 1.00 96.12 178 ARG A N 1
ATOM 1298 C CA . ARG A 1 178 ? -0.457 -6.143 1.241 1.00 96.12 178 ARG A CA 1
ATOM 1299 C C . ARG A 1 178 ? -1.015 -5.927 -0.152 1.00 96.12 178 ARG A C 1
ATOM 1301 O O . ARG A 1 178 ? -2.097 -6.425 -0.440 1.00 96.12 178 ARG A O 1
ATOM 1308 N N . TYR A 1 179 ? -0.282 -5.257 -1.024 1.00 95.75 179 TYR A N 1
ATOM 1309 C CA . TYR A 1 179 ? -0.695 -5.083 -2.412 1.00 95.75 179 TYR A CA 1
ATOM 1310 C C . TYR A 1 179 ? 0.479 -5.213 -3.363 1.00 95.75 179 TYR A C 1
ATOM 1312 O O . TYR A 1 179 ? 1.609 -4.905 -2.994 1.00 95.75 179 TYR A O 1
ATOM 1320 N N . ASP A 1 180 ? 0.221 -5.687 -4.573 1.00 95.25 180 ASP A N 1
ATOM 1321 C CA . ASP A 1 180 ? 1.186 -5.627 -5.664 1.00 95.25 180 ASP A CA 1
ATOM 1322 C C . ASP A 1 180 ? 1.099 -4.240 -6.308 1.00 95.25 180 ASP A C 1
ATOM 1324 O O . ASP A 1 180 ? 0.021 -3.761 -6.661 1.00 95.25 180 ASP A O 1
ATOM 1328 N N . ARG A 1 181 ? 2.239 -3.565 -6.435 1.00 94.00 181 ARG A N 1
ATOM 1329 C CA . ARG A 1 181 ? 2.303 -2.203 -6.973 1.00 94.00 181 ARG A CA 1
ATOM 1330 C C . ARG A 1 181 ? 2.086 -2.129 -8.475 1.00 94.00 181 ARG A C 1
ATOM 1332 O O . ARG A 1 181 ? 1.784 -1.048 -8.957 1.00 94.00 181 ARG A O 1
ATOM 1339 N N . SER A 1 182 ? 2.286 -3.232 -9.189 1.00 92.94 182 SER A N 1
ATOM 1340 C CA . SER A 1 182 ? 2.182 -3.324 -10.646 1.00 92.94 182 SER A CA 1
ATOM 1341 C C . SER A 1 182 ? 0.815 -3.824 -11.110 1.00 92.94 182 SER A C 1
ATOM 1343 O O . SER A 1 182 ? 0.288 -3.344 -12.114 1.00 92.94 182 SER A O 1
ATOM 1345 N N . THR A 1 183 ? 0.221 -4.771 -10.379 1.00 93.88 183 THR A N 1
ATOM 1346 C CA . THR A 1 183 ? -1.100 -5.314 -10.726 1.00 93.88 183 THR A CA 1
ATOM 1347 C C . THR A 1 183 ? -2.218 -4.619 -9.966 1.00 93.88 183 THR A C 1
ATOM 1349 O O . THR A 1 183 ? -3.317 -4.529 -10.483 1.00 93.88 183 THR A O 1
ATOM 1352 N N . GLY A 1 184 ? -1.966 -4.094 -8.763 1.00 92.44 184 GLY A N 1
ATOM 1353 C CA . GLY A 1 184 ? -3.004 -3.522 -7.901 1.00 92.44 184 GLY A CA 1
ATOM 1354 C C . GLY A 1 184 ? -3.781 -4.565 -7.091 1.00 92.44 184 GLY A C 1
ATOM 1355 O O . GLY A 1 184 ? -4.649 -4.186 -6.295 1.00 92.44 184 GLY A O 1
ATOM 1356 N N . GLU A 1 185 ? -3.453 -5.855 -7.241 1.00 95.00 185 GLU A N 1
ATOM 1357 C CA . GLU A 1 185 ? -4.033 -6.937 -6.443 1.00 95.00 185 GLU A CA 1
ATOM 1358 C C . GLU A 1 185 ? -3.740 -6.709 -4.963 1.00 95.00 185 GLU A C 1
ATOM 1360 O O . GLU A 1 185 ? -2.615 -6.390 -4.571 1.00 95.00 185 GLU A O 1
ATOM 1365 N N . THR A 1 186 ? -4.765 -6.866 -4.127 1.00 95.94 186 THR A N 1
ATOM 1366 C CA . THR A 1 186 ? -4.670 -6.583 -2.693 1.00 95.94 186 THR A CA 1
ATOM 1367 C C . THR A 1 186 ? -5.065 -7.795 -1.863 1.00 95.94 186 THR A C 1
ATOM 1369 O O . THR A 1 186 ? -6.069 -8.454 -2.129 1.00 95.94 186 THR A O 1
ATOM 1372 N N . TRP A 1 187 ? -4.313 -8.047 -0.797 1.00 96.56 187 TRP A N 1
ATOM 1373 C CA . TRP A 1 187 ? -4.589 -9.064 0.207 1.00 96.56 187 TRP A CA 1
ATOM 1374 C C . TRP A 1 187 ? -4.731 -8.426 1.584 1.00 96.56 187 TRP A C 1
ATOM 1376 O O . TRP A 1 187 ? -3.942 -7.559 1.959 1.00 96.56 187 TRP A O 1
ATOM 1386 N N . MET A 1 188 ? -5.691 -8.907 2.363 1.00 95.69 188 MET A N 1
ATOM 1387 C CA . MET A 1 188 ? -5.879 -8.529 3.758 1.00 95.69 188 MET A CA 1
ATOM 1388 C C . MET A 1 188 ? -5.407 -9.651 4.674 1.00 95.69 188 MET A C 1
ATOM 1390 O O . MET A 1 188 ? -5.694 -10.822 4.420 1.00 95.69 188 MET A O 1
ATOM 1394 N N . ALA A 1 189 ? -4.688 -9.296 5.736 1.00 95.81 189 ALA A N 1
ATOM 1395 C CA . ALA A 1 189 ? -4.324 -10.257 6.765 1.00 95.81 189 ALA A CA 1
ATOM 1396 C C . ALA A 1 189 ? -5.541 -10.544 7.656 1.00 95.81 189 ALA A C 1
ATOM 1398 O O . ALA A 1 189 ? -6.017 -9.662 8.369 1.00 95.81 189 ALA A O 1
ATOM 1399 N N . GLU A 1 190 ? -6.027 -11.781 7.642 1.00 92.12 190 GLU A N 1
ATOM 1400 C CA . GLU A 1 190 ? -7.077 -12.264 8.538 1.00 92.12 190 GLU A CA 1
ATOM 1401 C C . GLU A 1 190 ? -6.661 -13.610 9.131 1.00 92.12 190 GLU A C 1
ATOM 1403 O O . GLU A 1 190 ? -6.277 -14.521 8.405 1.00 92.12 190 GLU A O 1
ATOM 1408 N N . PHE A 1 191 ? -6.761 -13.752 10.456 1.00 89.06 191 PHE A N 1
ATOM 1409 C CA . PHE A 1 191 ? -6.504 -15.014 11.170 1.00 89.06 191 PHE A CA 1
ATOM 1410 C C . PHE A 1 191 ? -5.135 -15.663 10.889 1.00 89.06 191 PHE A C 1
ATOM 1412 O O . PHE A 1 191 ? -4.986 -16.874 11.011 1.00 89.06 191 PHE A O 1
ATOM 1419 N N . GLY A 1 192 ? -4.123 -14.857 10.557 1.00 89.38 192 GLY A N 1
ATOM 1420 C CA . GLY A 1 192 ? -2.774 -15.340 10.241 1.00 89.38 192 GLY A CA 1
ATOM 1421 C C . GLY A 1 192 ? -2.556 -15.712 8.772 1.00 89.38 192 GLY A C 1
ATOM 1422 O O . GLY A 1 192 ? -1.432 -16.052 8.415 1.00 89.38 192 GLY A O 1
ATOM 1423 N N . ASP A 1 193 ? -3.578 -15.576 7.925 1.00 94.31 193 ASP A N 1
ATOM 1424 C CA . ASP A 1 193 ? -3.507 -15.834 6.489 1.00 94.31 193 ASP A CA 1
ATOM 1425 C C . ASP A 1 193 ? -3.755 -14.565 5.663 1.00 94.31 193 ASP A C 1
ATOM 1427 O O . ASP A 1 193 ? -4.388 -13.604 6.105 1.00 94.31 193 ASP A O 1
ATOM 1431 N N . TRP A 1 194 ? -3.260 -14.569 4.424 1.00 95.81 194 TRP A N 1
ATOM 1432 C CA . TRP A 1 194 ? -3.505 -13.507 3.447 1.00 95.81 194 TRP A CA 1
ATOM 1433 C C . TRP A 1 194 ? -4.711 -13.865 2.581 1.00 95.81 194 TRP A C 1
ATOM 1435 O O . TRP A 1 194 ? -4.626 -14.735 1.716 1.00 95.81 194 TRP A O 1
ATOM 1445 N N . GLN A 1 195 ? -5.828 -13.172 2.783 1.00 96.31 195 GLN A N 1
ATOM 1446 C CA . GLN A 1 195 ? -7.024 -13.331 1.960 1.00 96.31 195 GLN A CA 1
ATOM 1447 C C . GLN A 1 195 ? -7.037 -12.307 0.830 1.00 96.31 195 GLN A C 1
ATOM 1449 O O . GLN A 1 195 ? -6.896 -11.110 1.073 1.00 96.31 195 GLN A O 1
ATOM 1454 N N . LEU A 1 196 ? -7.236 -12.767 -0.405 1.00 95.19 196 LEU A N 1
ATOM 1455 C CA . LEU A 1 196 ? -7.389 -11.887 -1.563 1.00 95.19 196 LEU A CA 1
ATOM 1456 C C . LEU A 1 196 ? -8.681 -11.062 -1.438 1.00 95.19 196 LEU A C 1
ATOM 1458 O O . LEU A 1 196 ? -9.754 -11.609 -1.171 1.00 95.19 196 LEU A O 1
ATOM 1462 N N . ILE A 1 197 ? -8.577 -9.750 -1.641 1.00 95.06 197 ILE A N 1
ATOM 1463 C CA . ILE A 1 197 ? -9.718 -8.830 -1.686 1.00 95.06 197 ILE A CA 1
ATOM 1464 C C . ILE A 1 197 ? -10.367 -8.929 -3.065 1.00 95.06 197 ILE A C 1
ATOM 1466 O O . ILE A 1 197 ? -9.686 -8.967 -4.084 1.00 95.06 197 ILE A O 1
ATOM 1470 N N . SER A 1 198 ? -11.697 -8.991 -3.102 1.00 92.94 198 SER A N 1
ATOM 1471 C CA . SER A 1 198 ? -12.429 -9.075 -4.367 1.00 92.94 198 SER A CA 1
ATOM 1472 C C . SER A 1 198 ? -12.472 -7.726 -5.080 1.00 92.94 198 SER A C 1
ATOM 1474 O O . SER A 1 198 ? -12.529 -6.674 -4.446 1.00 92.94 198 SER A O 1
ATOM 1476 N N . GLU A 1 199 ? -12.554 -7.750 -6.404 1.00 89.62 199 GLU A N 1
ATOM 1477 C CA . GLU A 1 199 ? -12.692 -6.546 -7.228 1.00 89.62 199 GLU A CA 1
ATOM 1478 C C . GLU A 1 199 ? -13.936 -6.652 -8.112 1.00 89.62 199 GLU A C 1
ATOM 1480 O O . GLU A 1 199 ? -14.410 -7.756 -8.390 1.00 89.62 199 GLU A O 1
ATOM 1485 N N . GLU A 1 200 ? -14.516 -5.513 -8.498 1.00 83.75 200 GLU A N 1
ATOM 1486 C CA . GLU A 1 200 ? -15.632 -5.489 -9.455 1.00 83.75 200 GLU A CA 1
ATOM 1487 C C . GLU A 1 200 ? -15.137 -5.756 -10.879 1.00 83.75 200 GLU A C 1
ATOM 1489 O O . GLU A 1 200 ? -15.695 -6.588 -11.594 1.00 83.75 200 GLU A O 1
ATOM 1494 N N . LEU A 1 201 ? -14.039 -5.097 -11.247 1.00 84.56 201 LEU A N 1
ATOM 1495 C CA . LEU A 1 201 ? -13.260 -5.379 -12.440 1.00 84.56 201 LEU A CA 1
ATOM 1496 C C . LEU A 1 201 ? -11.801 -5.586 -12.037 1.00 84.56 201 LEU A C 1
ATOM 1498 O O . LEU A 1 201 ? -11.336 -4.916 -11.113 1.00 84.56 201 LEU A O 1
ATOM 1502 N N . PRO A 1 202 ? -11.077 -6.492 -12.714 1.00 84.19 202 PRO A N 1
ATOM 1503 C CA . PRO A 1 202 ? -9.652 -6.630 -12.492 1.00 84.19 202 PRO A CA 1
ATOM 1504 C C . PRO A 1 202 ? -8.946 -5.302 -12.825 1.00 84.19 202 PRO A C 1
ATOM 1506 O O . PRO A 1 202 ? -9.253 -4.694 -13.856 1.00 84.19 202 PRO A O 1
ATOM 1509 N N . PRO A 1 203 ? -8.014 -4.854 -11.971 1.00 87.50 203 PRO A N 1
ATOM 1510 C CA . PRO A 1 203 ? -7.256 -3.638 -12.197 1.00 87.50 203 PRO A CA 1
ATOM 1511 C C . PRO A 1 203 ? -6.339 -3.820 -13.410 1.00 87.50 203 PRO A C 1
ATOM 1513 O O . PRO A 1 203 ? -5.794 -4.897 -13.655 1.00 87.50 203 PRO A O 1
ATOM 1516 N N . GLU A 1 204 ? -6.184 -2.762 -14.202 1.00 91.31 204 GLU A N 1
ATOM 1517 C CA . GLU A 1 204 ? -5.224 -2.749 -15.307 1.00 91.31 204 GLU A CA 1
ATOM 1518 C C . GLU A 1 204 ? -3.801 -2.697 -14.744 1.00 91.31 204 GLU A C 1
ATOM 1520 O O . GLU A 1 204 ? -3.577 -2.100 -13.695 1.00 91.31 204 GLU A O 1
ATOM 1525 N N . ASN A 1 205 ? -2.811 -3.258 -15.433 1.00 93.25 205 ASN A N 1
ATOM 1526 C CA . ASN A 1 205 ? -1.429 -3.130 -14.970 1.00 93.25 205 ASN A CA 1
ATOM 1527 C C . ASN A 1 205 ? -1.003 -1.653 -14.985 1.00 93.25 205 ASN A C 1
ATOM 1529 O O . ASN A 1 205 ? -0.979 -1.017 -16.039 1.00 93.25 205 ASN A O 1
ATOM 1533 N N . SER A 1 206 ? -0.665 -1.117 -13.815 1.00 93.88 206 SER A N 1
ATOM 1534 C CA . SER A 1 206 ? -0.285 0.281 -13.606 1.00 93.88 206 SER A CA 1
ATOM 1535 C C . SER A 1 206 ? 0.554 0.411 -12.332 1.00 93.88 206 SER A C 1
ATOM 1537 O O . SER A 1 206 ? 0.958 -0.589 -11.755 1.00 93.88 206 SER A O 1
ATOM 1539 N N . LEU A 1 207 ? 0.856 1.631 -11.889 1.00 93.62 207 LEU A N 1
ATOM 1540 C CA . LEU A 1 207 ? 1.532 1.864 -10.619 1.00 93.62 207 LEU A CA 1
ATOM 1541 C C . LEU A 1 207 ? 0.503 2.226 -9.545 1.00 93.62 207 LEU A C 1
ATOM 1543 O O . LEU A 1 207 ? -0.041 3.325 -9.553 1.00 93.62 207 LEU A O 1
ATOM 1547 N N . TYR A 1 208 ? 0.257 1.314 -8.614 1.00 95.00 208 TYR A N 1
ATOM 1548 C CA . TYR A 1 208 ? -0.737 1.486 -7.560 1.00 95.00 208 TYR A CA 1
ATOM 1549 C C . TYR A 1 208 ? -0.111 1.872 -6.226 1.00 95.00 208 TYR A C 1
ATOM 1551 O O . TYR A 1 208 ? 0.959 1.382 -5.854 1.00 95.00 208 TYR A O 1
ATOM 1559 N N . ASP A 1 209 ? -0.835 2.698 -5.476 1.00 95.56 209 ASP A N 1
ATOM 1560 C CA . ASP A 1 209 ? -0.576 2.956 -4.066 1.00 95.56 209 ASP A CA 1
ATOM 1561 C C . ASP A 1 209 ? -1.848 2.777 -3.234 1.00 95.56 209 ASP A C 1
ATOM 1563 O O . ASP A 1 209 ? -2.957 3.051 -3.701 1.00 95.56 209 ASP A O 1
ATOM 1567 N N . ILE A 1 210 ? -1.694 2.295 -2.001 1.00 95.56 210 ILE A N 1
ATOM 1568 C CA . ILE A 1 210 ? -2.808 2.076 -1.078 1.00 95.56 210 ILE A CA 1
ATOM 1569 C C . ILE A 1 210 ? -2.511 2.778 0.232 1.00 95.56 210 ILE A C 1
ATOM 1571 O O . ILE A 1 210 ? -1.500 2.527 0.886 1.00 95.56 210 ILE A O 1
ATOM 1575 N N . GLN A 1 211 ? -3.455 3.611 0.648 1.00 95.38 211 GLN A N 1
ATOM 1576 C CA . GLN A 1 211 ? -3.414 4.312 1.917 1.00 95.38 211 GLN A CA 1
ATOM 1577 C C . GLN A 1 211 ? -4.552 3.826 2.795 1.00 95.38 211 GLN A C 1
ATOM 1579 O O . GLN A 1 211 ? -5.703 3.734 2.371 1.00 95.38 211 GLN A O 1
ATOM 1584 N N . ILE A 1 212 ? -4.224 3.521 4.043 1.00 95.06 212 ILE A N 1
ATOM 1585 C CA . ILE A 1 212 ? -5.190 3.104 5.049 1.00 95.06 212 ILE A CA 1
ATOM 1586 C C . ILE A 1 212 ? -5.119 4.060 6.232 1.00 95.06 212 ILE A C 1
ATOM 1588 O O . ILE A 1 212 ? -4.046 4.472 6.666 1.00 95.06 212 ILE A O 1
ATOM 1592 N N . SER A 1 213 ? -6.281 4.454 6.733 1.00 93.38 213 SER A N 1
ATOM 1593 C CA . SER A 1 213 ? -6.416 5.365 7.861 1.00 93.38 213 SER A CA 1
ATOM 1594 C C . SER A 1 213 ? -7.460 4.847 8.833 1.00 93.38 213 SER A C 1
ATOM 1596 O O . SER A 1 213 ? -8.487 4.288 8.445 1.00 93.38 213 SER A O 1
ATOM 1598 N N . ARG A 1 214 ? -7.203 5.063 10.120 1.00 94.00 214 ARG A N 1
ATOM 1599 C CA . ARG A 1 214 ? -8.159 4.767 11.181 1.00 94.00 214 ARG A CA 1
ATOM 1600 C C . ARG A 1 214 ? -9.387 5.671 11.041 1.00 94.00 214 ARG A C 1
ATOM 1602 O O . ARG A 1 214 ? -9.258 6.874 10.821 1.00 94.00 214 ARG A O 1
ATOM 1609 N N . ALA A 1 215 ? -10.574 5.093 11.189 1.00 93.88 215 ALA A N 1
ATOM 1610 C CA . ALA A 1 215 ? -11.842 5.792 11.032 1.00 93.88 215 ALA A CA 1
ATOM 1611 C C . ALA A 1 215 ? -12.852 5.314 12.080 1.00 93.88 215 ALA A C 1
ATOM 1613 O O . ALA A 1 215 ? -13.675 4.441 11.823 1.00 93.88 215 ALA A O 1
ATOM 1614 N N . ASP A 1 216 ? -12.820 5.939 13.257 1.00 91.81 216 ASP A N 1
ATOM 1615 C CA . ASP A 1 216 ? -13.610 5.528 14.432 1.00 91.81 216 ASP A CA 1
ATOM 1616 C C . ASP A 1 216 ? -15.127 5.621 14.239 1.00 91.81 216 ASP A C 1
ATOM 1618 O O . ASP A 1 216 ? -15.896 4.973 14.940 1.00 91.81 216 ASP A O 1
ATOM 1622 N N . ARG A 1 217 ? -15.577 6.444 13.287 1.00 91.19 217 ARG A N 1
ATOM 1623 C CA . ARG A 1 217 ? -17.002 6.580 12.957 1.00 91.19 217 ARG A CA 1
ATOM 1624 C C . ARG A 1 217 ? -17.488 5.538 11.952 1.00 91.19 217 ARG A C 1
ATOM 1626 O O . ARG A 1 217 ? -18.694 5.433 11.747 1.00 91.19 217 ARG A O 1
ATOM 1633 N N . ASN A 1 218 ? -16.577 4.817 11.299 1.00 90.00 218 ASN A N 1
ATOM 1634 C CA . ASN A 1 218 ? -16.930 3.764 10.357 1.00 90.00 218 ASN A CA 1
ATOM 1635 C C . ASN A 1 218 ? -17.180 2.455 11.118 1.00 90.00 218 ASN A C 1
ATOM 1637 O O . ASN A 1 218 ? -16.467 2.148 12.069 1.00 90.00 218 ASN A O 1
ATOM 1641 N N . THR A 1 219 ? -18.139 1.643 10.671 1.00 88.88 219 THR A N 1
ATOM 1642 C CA . THR A 1 219 ? -18.447 0.338 11.278 1.00 88.88 219 THR A CA 1
ATOM 1643 C C . THR A 1 219 ? -17.242 -0.606 11.263 1.00 88.88 219 THR A C 1
ATOM 1645 O O . THR A 1 219 ? -17.065 -1.381 12.196 1.00 88.88 219 THR A O 1
ATOM 1648 N N . ALA A 1 220 ? -16.386 -0.516 10.240 1.00 89.31 220 ALA A N 1
ATOM 1649 C CA . ALA A 1 220 ? -15.149 -1.293 10.156 1.00 89.31 220 ALA A CA 1
ATOM 1650 C C . ALA A 1 220 ? -1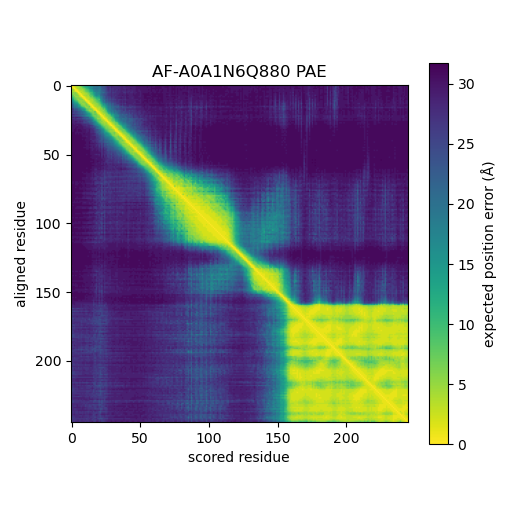4.006 -0.740 11.036 1.00 89.31 220 ALA A C 1
ATOM 1652 O O . ALA A 1 220 ? -13.014 -1.428 11.251 1.00 89.31 220 ALA A O 1
ATOM 1653 N N . GLY A 1 221 ? -14.104 0.502 11.527 1.00 92.75 221 GLY A N 1
ATOM 1654 C CA . GLY A 1 221 ? -13.049 1.168 12.305 1.00 92.75 221 GLY A CA 1
ATOM 1655 C C . GLY A 1 221 ? -11.871 1.716 11.485 1.00 92.75 221 GLY A C 1
ATOM 1656 O O . GLY A 1 221 ? -10.960 2.324 12.049 1.00 92.75 221 GLY A O 1
ATOM 1657 N N . TYR A 1 222 ? -11.875 1.539 10.163 1.00 94.75 222 TYR A N 1
ATOM 1658 C CA . TYR A 1 222 ? -10.859 2.056 9.244 1.00 94.75 222 TYR A CA 1
ATOM 1659 C C . TYR A 1 222 ? -11.460 2.398 7.874 1.00 94.75 222 TYR A C 1
ATOM 1661 O O . TYR A 1 222 ? -12.597 2.034 7.565 1.00 94.75 222 TYR A O 1
ATOM 1669 N N . VAL A 1 223 ? -10.700 3.130 7.064 1.00 95.25 223 VAL A N 1
ATOM 1670 C CA . VAL A 1 223 ? -10.968 3.397 5.646 1.00 95.25 223 VAL A CA 1
ATOM 1671 C C . VAL A 1 223 ? -9.676 3.148 4.879 1.00 95.25 223 VAL A C 1
ATOM 1673 O O . VAL A 1 223 ? -8.606 3.569 5.318 1.00 95.25 223 VAL A O 1
ATOM 1676 N N . ALA A 1 224 ? -9.779 2.467 3.743 1.00 96.19 224 ALA A N 1
ATOM 1677 C CA . ALA A 1 224 ? -8.670 2.273 2.822 1.00 96.19 224 ALA A CA 1
ATOM 1678 C C . ALA A 1 224 ? -9.031 2.832 1.445 1.00 96.19 224 ALA A C 1
ATOM 1680 O O . ALA A 1 224 ? -10.171 2.699 0.992 1.00 96.19 224 ALA A O 1
ATOM 1681 N N . VAL A 1 225 ? -8.048 3.452 0.802 1.00 96.19 225 VAL A N 1
ATOM 1682 C CA . VAL A 1 225 ? -8.145 4.028 -0.536 1.00 96.19 225 VAL A CA 1
ATOM 1683 C C . VAL A 1 225 ? -6.986 3.497 -1.364 1.00 96.19 225 VAL A C 1
ATOM 1685 O O . VAL A 1 225 ? -5.840 3.525 -0.920 1.00 96.19 225 VAL A O 1
ATOM 1688 N N . ARG A 1 226 ? -7.293 3.023 -2.566 1.00 95.88 226 ARG A N 1
ATOM 1689 C CA . ARG A 1 226 ? -6.331 2.675 -3.607 1.00 95.88 226 ARG A CA 1
ATOM 1690 C C . ARG A 1 226 ? -6.340 3.780 -4.650 1.00 95.88 226 ARG A C 1
ATOM 1692 O O . ARG A 1 226 ? -7.412 4.232 -5.043 1.00 95.88 226 ARG A O 1
ATOM 1699 N N . ILE A 1 227 ? -5.169 4.181 -5.119 1.00 96.00 227 ILE A N 1
ATOM 1700 C CA . ILE A 1 227 ? -5.011 5.128 -6.219 1.00 96.00 227 ILE A CA 1
ATOM 1701 C C . ILE A 1 227 ? -4.082 4.536 -7.270 1.00 96.00 227 ILE A C 1
ATOM 1703 O O . ILE A 1 227 ? -3.051 3.944 -6.951 1.00 96.00 227 ILE A O 1
ATOM 1707 N N . ASP A 1 228 ? -4.462 4.686 -8.530 1.00 95.50 228 ASP A N 1
ATOM 1708 C CA . ASP A 1 228 ? -3.565 4.477 -9.655 1.00 95.50 228 ASP A CA 1
ATOM 1709 C C . ASP A 1 228 ? -2.771 5.771 -9.871 1.00 95.50 228 ASP A C 1
ATOM 1711 O O . ASP A 1 228 ? -3.339 6.810 -10.203 1.00 95.50 228 ASP A O 1
ATOM 1715 N N . LEU A 1 229 ? -1.456 5.721 -9.670 1.00 93.81 229 LEU A N 1
ATOM 1716 C CA . LEU A 1 229 ? -0.570 6.878 -9.782 1.00 93.81 229 LEU A CA 1
ATOM 1717 C C . LEU A 1 229 ? -0.412 7.371 -11.226 1.00 93.81 229 LEU A C 1
ATOM 1719 O O . LEU A 1 229 ? -0.038 8.526 -11.423 1.00 93.81 229 LEU A O 1
ATOM 1723 N N . ASN A 1 230 ? -0.710 6.535 -12.225 1.00 93.62 230 ASN A N 1
ATOM 1724 C CA . ASN A 1 230 ? -0.630 6.931 -13.629 1.00 93.62 230 ASN A CA 1
ATOM 1725 C C . ASN A 1 230 ? -1.940 7.562 -14.117 1.00 93.62 230 ASN A C 1
ATOM 1727 O O . ASN A 1 230 ? -1.906 8.609 -14.762 1.00 93.62 230 ASN A O 1
ATOM 1731 N N . SER A 1 231 ? -3.092 6.938 -13.833 1.00 94.31 231 SER A N 1
ATOM 1732 C CA . SER A 1 231 ? -4.395 7.448 -14.299 1.00 94.31 231 SER A CA 1
ATOM 1733 C C . SER A 1 231 ? -5.068 8.425 -13.333 1.00 94.31 231 SER A C 1
ATOM 1735 O O . SER A 1 231 ? -5.941 9.187 -13.745 1.00 94.31 231 SER A O 1
ATOM 1737 N N . GLY A 1 232 ? -4.695 8.408 -12.053 1.00 94.44 232 GLY A N 1
ATOM 1738 C CA . GLY A 1 232 ? -5.354 9.169 -10.992 1.00 94.44 232 GLY A CA 1
ATOM 1739 C C . GLY A 1 232 ? -6.710 8.601 -10.558 1.00 94.44 232 GLY A C 1
ATOM 1740 O O . GLY A 1 232 ? -7.361 9.199 -9.702 1.00 94.44 232 GLY A O 1
ATOM 1741 N N . ARG A 1 233 ? -7.152 7.465 -11.120 1.00 94.31 233 ARG A N 1
ATOM 1742 C CA . ARG A 1 233 ? -8.375 6.775 -10.681 1.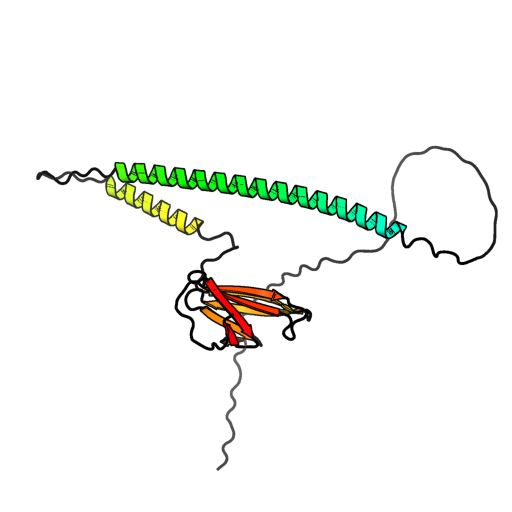00 94.31 233 ARG A CA 1
ATOM 1743 C C . ARG A 1 233 ? -8.207 6.271 -9.254 1.00 94.31 233 ARG A C 1
ATOM 1745 O O . ARG A 1 233 ? -7.115 5.859 -8.854 1.00 94.31 233 ARG A O 1
ATOM 1752 N N . SER A 1 234 ? -9.292 6.309 -8.490 1.00 94.88 234 SER A N 1
ATOM 1753 C CA . SER A 1 234 ? -9.273 5.930 -7.082 1.00 94.88 234 SER A CA 1
ATOM 1754 C C . SER A 1 234 ? -10.430 5.012 -6.728 1.00 94.88 234 SER A C 1
ATOM 1756 O O . SER A 1 234 ? -11.539 5.158 -7.236 1.00 94.88 234 SER A O 1
ATOM 1758 N N . TRP A 1 235 ? -10.152 4.080 -5.826 1.00 95.81 235 TRP A N 1
ATOM 1759 C CA . TRP A 1 235 ? -11.109 3.122 -5.299 1.00 95.81 235 TRP A CA 1
ATOM 1760 C C . TRP A 1 235 ? -11.071 3.182 -3.782 1.00 95.81 235 TRP A C 1
ATOM 1762 O O . TRP A 1 235 ? -10.013 3.379 -3.185 1.00 95.81 235 TRP A O 1
ATOM 1772 N N . TRP A 1 236 ? -12.207 2.964 -3.143 1.00 95.06 236 TRP A N 1
ATOM 1773 C CA . TRP A 1 236 ? -12.294 2.825 -1.699 1.00 95.06 236 TRP A CA 1
ATOM 1774 C C . TRP A 1 236 ? -12.710 1.402 -1.336 1.00 95.06 236 TRP A C 1
ATOM 1776 O O . TRP A 1 236 ? -13.382 0.705 -2.102 1.00 95.06 236 TRP A O 1
ATOM 1786 N N . LEU A 1 237 ? -12.262 0.943 -0.171 1.00 94.69 237 LEU A N 1
ATOM 1787 C CA . LEU A 1 237 ? -12.546 -0.410 0.282 1.00 94.69 237 LEU A CA 1
ATOM 1788 C C . LEU A 1 237 ? -13.898 -0.459 1.000 1.00 94.69 237 LEU A C 1
ATOM 1790 O O . LEU A 1 237 ? -14.057 0.106 2.084 1.00 94.69 237 LEU A O 1
ATOM 1794 N N . ASN A 1 238 ? -14.851 -1.184 0.417 1.00 93.31 238 ASN A N 1
ATOM 1795 C CA . ASN A 1 238 ? -16.168 -1.430 0.987 1.00 93.31 238 ASN A CA 1
ATOM 1796 C C . ASN A 1 238 ? -16.279 -2.894 1.441 1.00 93.31 238 ASN A C 1
ATOM 1798 O O . ASN A 1 238 ? -16.504 -3.811 0.645 1.00 93.31 238 ASN A O 1
ATOM 1802 N N . GLY A 1 239 ? -16.069 -3.136 2.735 1.00 90.00 239 GLY A N 1
ATOM 1803 C CA . GLY A 1 239 ? -15.998 -4.491 3.283 1.00 90.00 239 GLY A CA 1
ATOM 1804 C C . GLY A 1 239 ? -14.785 -5.251 2.737 1.00 90.00 239 GLY A C 1
ATOM 1805 O O . GLY A 1 239 ? -13.655 -4.929 3.080 1.00 90.00 239 GLY A O 1
ATOM 1806 N N . LYS A 1 240 ? -15.020 -6.259 1.887 1.00 91.12 240 LYS A N 1
ATOM 1807 C CA . LYS A 1 240 ? -13.970 -7.065 1.224 1.00 91.12 240 LYS A CA 1
ATOM 1808 C C . LYS A 1 240 ? -13.904 -6.828 -0.289 1.00 91.12 240 LYS A C 1
ATOM 1810 O O . LYS A 1 240 ? -13.475 -7.716 -1.029 1.00 91.12 240 LYS A O 1
ATOM 1815 N N . ARG A 1 241 ? -14.384 -5.672 -0.759 1.00 93.94 241 ARG A N 1
ATOM 1816 C CA . ARG A 1 241 ? -14.404 -5.333 -2.182 1.00 93.94 241 ARG A CA 1
ATOM 1817 C C . ARG A 1 241 ? -13.931 -3.908 -2.448 1.00 93.94 241 ARG A C 1
ATOM 1819 O O . ARG A 1 241 ? -14.354 -2.985 -1.756 1.00 93.94 241 ARG A O 1
ATOM 1826 N N . TRP A 1 242 ? -13.092 -3.740 -3.466 1.00 95.31 242 TRP A N 1
ATOM 1827 C CA . TRP A 1 242 ? -12.742 -2.423 -4.002 1.00 95.31 242 TRP A CA 1
ATOM 1828 C C . TRP A 1 242 ? -13.889 -1.861 -4.844 1.00 95.31 242 TRP A C 1
ATOM 1830 O O . TRP A 1 242 ? -14.395 -2.547 -5.732 1.00 95.31 242 TRP A O 1
ATOM 1840 N N . GLN A 1 243 ? -14.287 -0.621 -4.562 1.00 93.56 243 GLN A N 1
ATOM 1841 C CA . GLN A 1 243 ? -15.327 0.102 -5.291 1.00 93.56 243 GLN A CA 1
ATOM 1842 C C . GLN A 1 243 ? -14.763 1.425 -5.815 1.00 93.56 243 GLN A C 1
ATOM 1844 O O . GLN A 1 243 ? -14.107 2.150 -5.069 1.00 93.56 243 GLN A O 1
ATOM 1849 N N . GLU A 1 244 ? -14.982 1.722 -7.096 1.00 92.81 244 GLU A N 1
ATOM 1850 C CA . GLU A 1 244 ? -14.510 2.967 -7.721 1.00 92.81 244 GLU A CA 1
ATOM 1851 C C . GLU A 1 244 ? -15.267 4.178 -7.158 1.00 92.81 244 GLU A C 1
ATOM 1853 O O . GLU A 1 244 ? -16.429 4.051 -6.752 1.00 92.81 244 GLU A O 1
ATOM 1858 N N . TYR A 1 245 ? -14.573 5.315 -7.060 1.00 87.75 245 TYR A N 1
ATOM 1859 C CA . TYR A 1 245 ? -15.150 6.584 -6.607 1.00 87.75 245 TYR A CA 1
ATOM 1860 C C . TYR A 1 245 ? -15.925 7.300 -7.718 1.00 87.75 245 TYR A C 1
ATOM 1862 O O . TYR A 1 245 ? -15.460 7.266 -8.878 1.00 87.75 245 TYR A O 1
#

Mean predicted aligned error: 22.76 Å

Organism: NCBI:txid49186

Foldseek 3Di:
DDDDDDDDDDDDDDDDPDDPPDDDDDDDDDDDDDDDDDDDDDDDDDDDDDDDDDDDDDDDDCPVVVVVVVVVVVVVVVVVVVVVVVVVVVVVVVVVVVVVVVVVVVVVVVVVVVVVDDPDDDDDDDDDDDPPPVVVVVVVVVVVVVVVVVVPDDPDDDPDQKDKEWDAFPVRHIWIWIAGQFQRWIWTDDPNDTHTFAEPDGGDGAGKDKYKDADHPDPVRIKMKMAGPVPRWIWIDDPRYTHTD

Sequence (245 aa):
MRITPIAIPVLALLLSGCNAAQTQPQSGEGSANPAADAQSRPSSSESSPESSQNPAPSGRNNANAEMAGAIQTGFDQLSGRLTLLQEQVLQIRSSNQQLREQNQMLLNRLELLTRTQPEDSAAEGEMSADAGGTEQLDAAIGQLMQILNQAELPSGSGQGQFGLATTYTQGGDWVLLRYDRSTGETWMAEFGDWQLISEELPPENSLYDIQISRADRNTAGYVAVRIDLNSGRSWWLNGKRWQEY

Solvent-accessible surface area (backbone atoms only — not comparable to full-atom values): 15952 Å² total; per-residue (Å²): 139,88,85,84,85,86,86,85,85,87,87,88,84,86,79,90,77,85,80,83,83,83,81,77,88,77,87,82,83,83,88,80,86,88,89,83,89,82,91,85,86,82,88,86,89,86,88,86,91,85,86,88,82,87,90,83,92,84,86,89,83,64,78,69,62,55,55,56,52,53,53,53,53,49,50,55,53,48,51,56,49,50,54,51,51,51,50,52,50,52,51,52,50,53,52,52,51,53,50,49,53,50,51,52,51,50,51,52,53,49,50,54,57,59,66,70,59,75,90,79,88,85,78,90,80,83,92,74,90,78,76,62,68,62,58,54,50,52,53,51,50,52,51,49,53,51,50,56,61,61,67,66,65,80,93,83,74,78,89,54,68,57,47,78,29,63,41,49,31,84,88,69,50,75,44,44,37,41,29,34,26,48,47,54,54,40,27,36,60,51,98,92,40,77,44,75,51,46,61,84,63,85,64,68,81,45,48,39,49,62,52,48,43,62,28,78,88,40,94,81,16,46,48,38,39,39,35,32,74,80,79,67,51,45,28,37,58,56,91,64,31,52,39,77,115

Secondary structure (DSSP, 8-state):
--------------------------------------------------------------HHHHHHHHHHHHHHHHHHHHHHHHHHHHHHHHHHHHHHHHHHHHHHHHHHHHHT---------------SHHHHHHHHHHHHHHHHHHHS--TTS---SEEEEEEE-TTS-EEEEEEETTT--EEEEETTEEEEPEESSPPPSS-EEEEEEE-TTSTTSEEEEEEETTT--EEEEETTEEEE-

Radius of gyration: 35.01 Å; Cα contacts (8 Å, |Δi|>4): 193; chains: 1; bounding box: 67×86×111 Å

Nearest PDB structures (foldseek):
  4a08-assembly1_A  TM=5.125E-01  e=1.562E+00  Homo sapiens
  1mu2-assembly1_B  TM=3.633E-01  e=1.652E+00  Human immunodeficiency virus 2
  4jpd-assembly1_A  TM=2.695E-01  e=1.181E+00  Burkholderia cenocepacia J2315